Protein 9R7F (pdb70)

Solvent-accessible surface area: 9700 Å² total; per-residue (Å²): 134,20,37,58,2,2,43,35,0,115,123,0,5,51,47,14,10,44,71,70,37,138,102,5,15,57,46,0,41,68,0,16,15,0,5,70,0,1,3,8,6,32,105,82,0,72,64,8,4,41,89,0,83,90,66,38,55,26,77,75,34,2,69,41,1,7,53,33,8,100,62,22,11,46,47,11,24,63,25,2,98,117,9,116,84,77,26,91,42,0,12,51,2,5,47,57,1,13,56,18,13,2,27,24,113,8,40,80,135,142,24,47,116,90,68,100,78,0,4,86,25,8,82,112,0,38,97,31,0,12,65,66,73,135,69,22,76,125,70,81,53,82,104,0,105,100,48,0,22,84,0,0,139,48,45,69,43,67,42,61,62,0,38,105,0,0,41,58,28,7,42,6,25,34,64,56,62,103,131,39,38,62,17,24,62,8,9,60,120,19,1,114,89,29,22,62,53,0,85,92,128,106

Structure (mmCIF, N/CA/C/O backbone):
data_9R7F
#
_entry.id   9R7F
#
_cell.length_a   76.056
_cell.length_b   76.056
_cell.length_c   59.638
_cell.angle_alpha   90.000
_cell.angle_beta   90.000
_cell.angle_gamma   120.000
#
_symmetry.space_group_name_H-M   'P 63'
#
loop_
_entity.id
_entity.type
_entity.pdbx_description
1 polymer MBH48
2 non-polymer GLYCEROL
3 non-polymer 'SULFATE ION'
4 water water
#
loop_
_atom_site.group_PDB
_atom_site.id
_atom_site.type_symbol
_atom_site.label_atom_id
_atom_site.label_alt_id
_atom_site.label_comp_id
_atom_site.label_asym_id
_atom_site.label_entity_id
_atom_site.label_seq_id
_atom_site.pdbx_PDB_ins_code
_atom_site.Cartn_x
_atom_site.Cartn_y
_atom_site.Cartn_z
_atom_site.occupancy
_atom_site.B_iso_or_equiv
_atom_site.auth_seq_id
_atom_site.auth_comp_id
_atom_site.auth_asym_id
_atom_site.auth_atom_id
_atom_site.pdbx_PDB_model_num
ATOM 1 N N . SER A 1 20 ? 6.06624 -26.71381 15.31413 1.000 57.42341 -1 SER A N 1
ATOM 2 C CA . SER A 1 20 ? 6.68148 -27.22247 14.08821 1.000 68.43055 -1 SER A CA 1
ATOM 3 C C . SER A 1 20 ? 5.82045 -28.30322 13.44289 1.000 67.39988 -1 SER A C 1
ATOM 4 O O . SER A 1 20 ? 5.68882 -29.41234 13.97237 1.000 75.72646 -1 SER A O 1
ATOM 7 N N . GLY A 1 21 ? 5.24652 -27.98059 12.29233 1.000 60.99804 0 GLY A N 1
ATOM 8 C CA . GLY A 1 21 ? 4.21636 -28.82334 11.72837 1.000 59.28196 0 GLY A CA 1
ATOM 9 C C . GLY A 1 21 ? 4.65442 -29.91884 10.78971 1.000 58.22852 0 GLY A C 1
ATOM 10 O O . GLY A 1 21 ? 3.79593 -30.64338 10.26806 1.000 60.59548 0 GLY A O 1
ATOM 11 N N . GLY A 1 22 ? 5.95260 -30.08077 10.55901 1.000 47.69685 1 GLY A N 1
ATOM 12 C CA . GLY A 1 22 ? 6.44905 -31.01584 9.57069 1.000 51.96821 1 GLY A CA 1
ATOM 13 C C . GLY A 1 22 ? 7.07128 -30.28016 8.39840 1.000 43.71398 1 GLY A C 1
ATOM 14 O O . GLY A 1 22 ? 7.22265 -29.05633 8.40595 1.000 39.81157 1 GLY A O 1
ATOM 15 N N . ALA A 1 23 ? 7.41907 -31.05080 7.36377 1.000 46.29756 2 ALA A N 1
ATOM 16 C CA . ALA A 1 23 ? 8.14573 -30.46727 6.23459 1.000 44.88756 2 ALA A CA 1
ATOM 17 C C . ALA A 1 23 ? 7.36232 -29.33371 5.58906 1.000 38.03053 2 ALA A C 1
ATOM 18 O O . ALA A 1 23 ? 7.93853 -28.29625 5.23166 1.000 40.38530 2 ALA A O 1
ATOM 20 N N . GLY A 1 24 ? 6.05163 -29.51587 5.41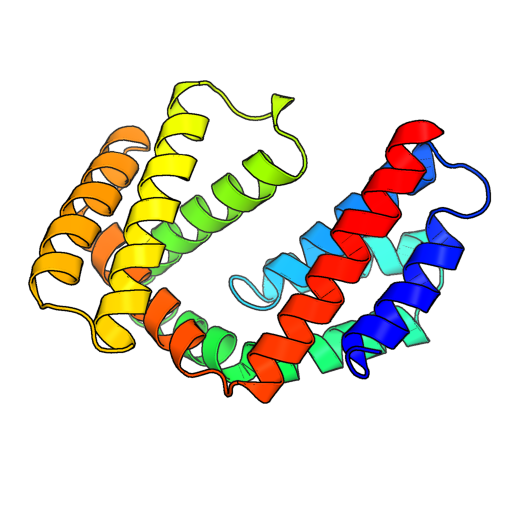848 1.000 40.88913 3 GLY A N 1
ATOM 21 C CA . GLY A 1 24 ? 5.26513 -28.50636 4.73557 1.000 38.66090 3 GLY A CA 1
ATOM 22 C C . GLY A 1 24 ? 5.32652 -27.17031 5.44189 1.000 42.87890 3 GLY A C 1
ATOM 23 O O . GLY A 1 24 ? 5.60901 -26.13611 4.83201 1.000 34.26497 3 GLY A O 1
ATOM 24 N N . ALA A 1 25 ? 5.07978 -27.17517 6.74982 1.000 38.58462 4 ALA A N 1
ATOM 25 C CA . ALA A 1 25 ? 5.12661 -25.92293 7.49004 1.000 41.43807 4 ALA A CA 1
ATOM 26 C C . ALA A 1 25 ? 6.53574 -25.33874 7.49873 1.000 37.82719 4 ALA A C 1
ATOM 27 O O . ALA A 1 25 ? 6.70396 -24.12406 7.38015 1.000 41.63451 4 ALA A O 1
ATOM 29 N N . ALA A 1 26 ? 7.56551 -26.17778 7.64945 1.000 43.18938 5 ALA A N 1
ATOM 30 C CA . ALA A 1 26 ? 8.92981 -25.65769 7.61374 1.000 43.21563 5 ALA A CA 1
ATOM 31 C C . ALA A 1 26 ? 9.20244 -24.96544 6.28389 1.000 45.10540 5 ALA A C 1
ATOM 32 O O . ALA A 1 26 ? 9.73709 -23.85031 6.24380 1.000 41.33389 5 ALA A O 1
ATOM 34 N N . LEU A 1 27 ? 8.81432 -25.60376 5.18097 1.000 40.99396 6 LEU A N 1
ATOM 35 C CA . LEU A 1 27 ? 9.04318 -24.99046 3.87624 1.000 41.57888 6 LEU A CA 1
ATOM 36 C C . LEU A 1 27 ? 8.20017 -23.72682 3.71620 1.000 42.61084 6 LEU A C 1
ATOM 37 O O . LEU A 1 27 ? 8.68081 -22.71526 3.19298 1.000 41.94020 6 LEU A O 1
ATOM 42 N N . GLY A 1 28 ? 6.95710 -23.75242 4.20495 1.000 45.46091 7 GLY A N 1
ATOM 43 C CA . GLY A 1 28 ? 6.14196 -22.54432 4.20401 1.000 40.78731 7 GLY A CA 1
ATOM 44 C C . GLY A 1 28 ? 6.77438 -21.39479 4.97194 1.000 42.29757 7 GLY A C 1
ATOM 45 O O . GLY A 1 28 ? 6.74204 -20.24997 4.51806 1.000 44.16037 7 GLY A O 1
ATOM 46 N N . ARG A 1 29 ? 7.35950 -21.67850 6.14292 1.000 39.46030 8 ARG A N 1
ATOM 47 C CA . ARG A 1 29 ? 7.99937 -20.61665 6.92032 1.000 46.59046 8 ARG A CA 1
ATOM 48 C C . ARG A 1 29 ? 9.13789 -19.98525 6.12874 1.000 43.91314 8 ARG A C 1
ATOM 49 O O . ARG A 1 29 ? 9.24534 -18.75767 6.03647 1.000 45.60539 8 ARG A O 1
ATOM 57 N N . ARG A 1 30 ? 9.98987 -20.82013 5.53241 1.000 47.72516 9 ARG A N 1
ATOM 58 C CA . ARG A 1 30 ? 11.09526 -20.31254 4.72603 1.000 52.02127 9 ARG A CA 1
ATOM 59 C C . ARG A 1 30 ? 10.58778 -19.44731 3.57695 1.000 47.13098 9 ARG A C 1
ATOM 60 O O . ARG A 1 30 ? 11.02832 -18.30555 3.40033 1.000 49.75156 9 ARG A O 1
ATOM 68 N N . LEU A 1 31 ? 9.65528 -19.97790 2.78562 1.000 43.89906 10 LEU A N 1
ATOM 69 C CA . LEU A 1 31 ? 9.16819 -19.25683 1.61404 1.000 41.29847 10 LEU A CA 1
ATOM 70 C C . LEU A 1 31 ? 8.51575 -17.93855 2.00774 1.000 50.29168 10 LEU A C 1
ATOM 71 O O . LEU A 1 31 ? 8.77472 -16.89771 1.39114 1.000 52.00759 10 LEU A O 1
ATOM 76 N N . LEU A 1 32 ? 7.66957 -17.95973 3.04649 1.000 48.61771 11 LEU A N 1
ATOM 77 C CA . LEU A 1 32 ? 6.95638 -16.74659 3.44032 1.000 51.08611 11 LEU A CA 1
ATOM 78 C C . LEU A 1 32 ? 7.91169 -15.68490 3.97241 1.000 53.61854 11 LEU A C 1
ATOM 79 O O . LEU A 1 32 ? 7.71949 -14.48595 3.72365 1.000 53.14380 11 LEU A O 1
ATOM 84 N N . GLY A 1 33 ? 8.94633 -16.09933 4.70326 1.000 50.71580 12 GLY A N 1
ATOM 85 C CA . GLY A 1 33 ? 9.92363 -15.13114 5.17406 1.000 58.51530 12 GLY A CA 1
ATOM 86 C C . GLY A 1 33 ? 10.57908 -14.37624 4.03371 1.000 65.06049 12 GLY A C 1
ATOM 87 O O . GLY A 1 33 ? 10.80644 -13.16623 4.12290 1.000 55.89120 12 GLY A O 1
ATOM 88 N N . ALA A 1 34 ? 10.87097 -15.07891 2.93645 1.000 63.74908 13 ALA A N 1
ATOM 89 C CA . ALA A 1 34 ? 11.52163 -14.44427 1.79884 1.000 57.36502 13 ALA A CA 1
ATOM 90 C C . ALA A 1 34 ? 10.55706 -13.54316 1.04271 1.000 63.00863 13 ALA A C 1
ATOM 91 O O . ALA A 1 34 ? 10.93983 -12.45461 0.60016 1.000 76.22321 13 ALA A O 1
ATOM 93 N N . ILE A 1 35 ? 9.30117 -13.96838 0.89753 1.000 62.08096 14 ILE A N 1
ATOM 94 C CA . ILE A 1 35 ? 8.34400 -13.22457 0.08109 1.000 61.57287 14 ILE A CA 1
ATOM 95 C C . ILE A 1 35 ? 7.87712 -11.96421 0.79647 1.000 68.16046 14 ILE A C 1
ATOM 96 O O . ILE A 1 35 ? 7.82773 -10.88204 0.20031 1.000 69.90585 14 ILE A O 1
ATOM 101 N N . LEU A 1 36 ? 7.51624 -12.08133 2.07829 1.000 66.73610 15 LEU A N 1
ATOM 102 C CA . LEU A 1 36 ? 7.01422 -10.93830 2.83509 1.000 64.46060 15 LEU A CA 1
ATOM 103 C C . LEU A 1 36 ? 8.12769 -10.04882 3.36577 1.000 73.33117 15 LEU A C 1
ATOM 104 O O . LEU A 1 36 ? 7.84751 -8.92503 3.80154 1.000 77.58486 15 LEU A O 1
ATOM 109 N N . GLY A 1 37 ? 9.36983 -10.52466 3.33617 1.000 68.09410 16 GLY A N 1
ATOM 110 C CA . GLY A 1 37 ? 10.49466 -9.66082 3.63063 1.000 77.82217 16 GLY A CA 1
ATOM 111 C C . GLY A 1 37 ? 10.72990 -8.68442 2.49345 1.000 82.56455 16 GLY A C 1
ATOM 112 O O . GLY A 1 37 ? 10.54823 -9.00537 1.31686 1.000 79.54680 16 GLY A O 1
ATOM 113 N N . GLY A 1 38 ? 11.14016 -7.48169 2.85305 1.000 90.77752 17 GLY A N 1
ATOM 114 C CA . GLY A 1 38 ? 11.18408 -6.40806 1.87743 1.000 106.28152 17 GLY A CA 1
ATOM 115 C C . GLY A 1 38 ? 9.79399 -5.84699 1.68196 1.000 113.03579 17 GLY A C 1
ATOM 116 O O . GLY A 1 38 ? 9.06574 -5.61426 2.65589 1.000 118.04698 17 GLY A O 1
ATOM 117 N N . ASP A 1 39 ? 9.40910 -5.65109 0.41431 1.000 110.77036 18 ASP A N 1
ATOM 118 C CA . ASP A 1 39 ? 8.13562 -5.04423 0.04009 1.000 111.10675 18 ASP A CA 1
ATOM 119 C C . ASP A 1 39 ? 6.97151 -5.83815 0.61845 1.000 110.82364 18 ASP A C 1
ATOM 120 O O . ASP A 1 39 ? 6.66940 -6.93970 0.14438 1.000 104.37589 18 ASP A O 1
ATOM 125 N N . PRO A 1 40 ? 6.29096 -5.31634 1.64415 1.000 112.67109 19 PRO A N 1
ATOM 126 C CA . PRO A 1 40 ? 5.16637 -6.03841 2.24732 1.000 110.93468 19 PRO A CA 1
ATOM 127 C C . PRO A 1 40 ? 3.82004 -5.77470 1.58925 1.000 110.00627 19 PRO A C 1
ATOM 128 O O . PRO A 1 40 ? 2.80288 -6.25007 2.10508 1.000 107.39523 19 PRO A O 1
ATOM 132 N N . ARG A 1 41 ? 3.79471 -5.02807 0.48164 1.000 105.83437 20 ARG A N 1
ATOM 133 C CA . ARG A 1 41 ? 2.57987 -4.79241 -0.29429 1.000 113.99677 20 ARG A CA 1
ATOM 134 C C . ARG A 1 41 ? 2.50328 -5.71169 -1.51003 1.000 103.92560 20 ARG A C 1
ATOM 135 O O . ARG A 1 41 ? 1.51947 -6.43922 -1.68401 1.000 94.94598 20 ARG A O 1
ATOM 143 N N . GLU A 1 42 ? 3.52514 -5.67514 -2.37131 1.000 105.29398 21 GLU A N 1
ATOM 144 C CA . GLU A 1 42 ? 3.64550 -6.64656 -3.45012 1.000 96.54911 21 GLU A CA 1
ATOM 145 C C . GLU A 1 42 ? 4.09942 -8.00906 -2.95068 1.000 92.96979 21 GLU A C 1
ATOM 146 O O . GLU A 1 42 ? 4.00597 -8.98917 -3.69770 1.000 80.71939 21 GLU A O 1
ATOM 152 N N . GLY A 1 43 ? 4.59806 -8.08771 -1.71427 1.000 97.30920 22 GLY A N 1
ATOM 153 C CA . GLY A 1 43 ? 4.88861 -9.37722 -1.11876 1.000 86.64777 22 GLY A CA 1
ATOM 154 C C . GLY A 1 43 ? 3.66162 -10.05037 -0.55185 1.000 74.99303 22 GLY A C 1
ATOM 155 O O . GLY A 1 43 ? 3.55974 -11.28015 -0.58691 1.000 77.52025 22 GLY A O 1
ATOM 156 N N . LEU A 1 44 ? 2.71797 -9.26606 -0.02391 1.000 79.70945 23 LEU A N 1
ATOM 157 C CA . LEU A 1 44 ? 1.45486 -9.83407 0.43703 1.000 74.03329 23 LEU A CA 1
ATOM 158 C C . LEU A 1 44 ? 0.71434 -10.51960 -0.70575 1.000 72.15966 23 LEU A C 1
ATOM 159 O O . LEU A 1 44 ? 0.19032 -11.62675 -0.54254 1.000 70.73710 23 LEU A O 1
ATOM 164 N N . ALA A 1 45 ? 0.66392 -9.87732 -1.87240 1.000 74.82836 24 ALA A N 1
ATOM 165 C CA . ALA A 1 45 ? -0.04385 -10.45672 -3.00531 1.000 59.70773 24 ALA A CA 1
ATOM 166 C C . ALA A 1 45 ? 0.63310 -11.72728 -3.49860 1.000 64.69738 24 ALA A C 1
ATOM 167 O O . ALA A 1 45 ? -0.04903 -12.65692 -3.94753 1.000 62.32194 24 ALA A O 1
ATOM 169 N N . LEU A 1 46 ? 1.96611 -11.78272 -3.42720 1.000 66.31554 25 LEU A N 1
ATOM 170 C CA . LEU A 1 46 ? 2.69077 -12.97693 -3.84981 1.000 64.29710 25 LEU A CA 1
ATOM 171 C C . LEU A 1 46 ? 2.46388 -14.12516 -2.87920 1.000 65.19349 25 LEU A C 1
ATOM 172 O O . LEU A 1 46 ? 2.31487 -15.28207 -3.29620 1.000 56.10387 25 LEU A O 1
ATOM 177 N N . ALA A 1 47 ? 2.45202 -13.82085 -1.57911 1.000 61.78315 26 ALA A N 1
ATOM 178 C CA . ALA A 1 47 ? 2.18646 -14.83981 -0.57502 1.000 53.54946 26 ALA A CA 1
ATOM 179 C C . ALA A 1 47 ? 0.79754 -15.44021 -0.75977 1.000 53.35406 26 ALA A C 1
ATOM 180 O O . ALA A 1 47 ? 0.62511 -16.66298 -0.70174 1.000 56.25002 26 ALA A O 1
ATOM 182 N N . LYS A 1 48 ? -0.20871 -14.59153 -0.98796 1.000 55.02105 27 LYS A N 1
ATOM 183 C CA . LYS A 1 48 ? -1.56003 -15.08989 -1.23993 1.000 56.11730 27 LYS A CA 1
ATOM 184 C C . LYS A 1 48 ? -1.59979 -15.98484 -2.47328 1.000 54.54734 27 LYS A C 1
ATOM 185 O O . LYS A 1 48 ? -2.26527 -17.02847 -2.47260 1.000 54.31481 27 LYS A O 1
ATOM 191 N N . ARG A 1 49 ? -0.88369 -15.59424 -3.53205 1.000 53.36747 28 ARG A N 1
ATOM 192 C CA . ARG A 1 49 ? -0.87178 -16.37709 -4.76486 1.000 55.21840 28 ARG A CA 1
ATOM 193 C C . ARG A 1 49 ? -0.18938 -17.72713 -4.56184 1.000 53.14437 28 ARG A C 1
ATOM 194 O O . ARG A 1 49 ? -0.59029 -18.73293 -5.16621 1.000 47.55243 28 ARG A O 1
ATOM 202 N N . LEU A 1 50 ? 0.83823 -17.76919 -3.71233 1.000 51.84165 29 LEU A N 1
ATOM 203 C CA . LEU A 1 50 ? 1.45494 -19.04225 -3.35050 1.000 47.11909 29 LEU A CA 1
ATOM 204 C C . LEU A 1 50 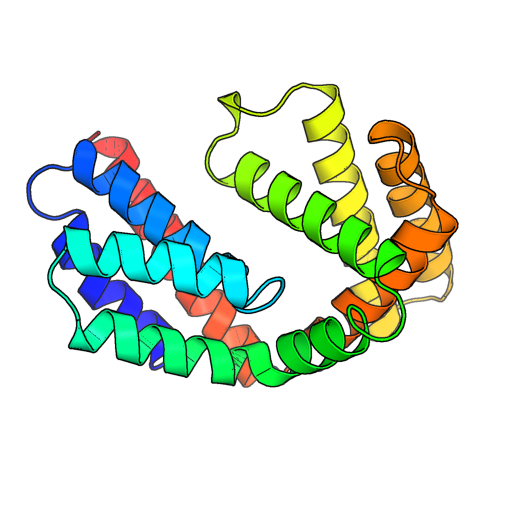? 0.45932 -19.94676 -2.62510 1.000 52.05304 29 LEU A C 1
ATOM 205 O O . LEU A 1 50 ? 0.35183 -21.14452 -2.92734 1.000 44.93630 29 LEU A O 1
ATOM 210 N N . TYR A 1 51 ? -0.28212 -19.38864 -1.66323 1.000 50.86397 30 TYR A N 1
ATOM 211 C CA . TYR A 1 51 ? -1.30882 -20.16908 -0.98017 1.000 46.62976 30 TYR A CA 1
ATOM 212 C C . TYR A 1 51 ? -2.34691 -20.69151 -1.96617 1.000 47.22429 30 TYR A C 1
ATOM 213 O O . TYR A 1 51 ? -2.78775 -21.84264 -1.86593 1.000 44.21238 30 TYR A O 1
ATOM 222 N N . GLU A 1 52 ? -2.75081 -19.85127 -2.92051 1.000 50.20478 31 GLU A N 1
ATOM 223 C CA . GLU A 1 52 ? -3.65554 -20.28367 -3.98078 1.000 55.97249 31 GLU A CA 1
ATOM 224 C C . GLU A 1 52 ? -3.13426 -21.53874 -4.68473 1.000 54.54074 31 GLU A C 1
ATOM 225 O O . GLU A 1 52 ? -3.87501 -22.51145 -4.87455 1.000 53.17633 31 GLU A O 1
ATOM 231 N N . GLY A 1 53 ? -1.84930 -21.55264 -5.04756 1.000 46.63035 32 GLY A N 1
ATOM 232 C CA . GLY A 1 53 ? -1.31438 -22.70455 -5.75683 1.000 41.47134 32 GLY A CA 1
ATOM 233 C C . GLY A 1 53 ? -1.31500 -23.95921 -4.90758 1.000 43.70826 32 GLY A C 1
ATOM 234 O O . GLY A 1 53 ? -1.72253 -25.03284 -5.36067 1.000 40.28637 32 GLY A O 1
ATOM 235 N N . LEU A 1 54 ? -0.89040 -23.83202 -3.65245 1.000 42.66838 33 LEU A N 1
ATOM 236 C CA . LEU A 1 54 ? -0.79593 -24.99324 -2.77860 1.000 48.13613 33 LEU A CA 1
ATOM 237 C C . LEU A 1 54 ? -2.16796 -25.56689 -2.48532 1.000 47.80662 33 LEU A C 1
ATOM 238 O O . LEU A 1 54 ? -2.34548 -26.78902 -2.46076 1.000 49.34820 33 LEU A O 1
ATOM 243 N N . TRP A 1 55 ? -3.14168 -24.69387 -2.25020 1.000 43.31343 34 TRP A N 1
ATOM 244 C CA . TRP A 1 55 ? -4.50524 -25.12354 -1.96934 1.000 50.53991 34 TRP A CA 1
ATOM 245 C C . TRP A 1 55 ? -5.08930 -25.90411 -3.14011 1.000 46.29693 34 TRP A C 1
ATOM 246 O O . TRP A 1 55 ? -5.87216 -26.84299 -2.94304 1.000 42.54356 34 TRP A O 1
ATOM 257 N N . MET A 1 56 ? -4.68095 -25.56563 -4.35769 1.000 46.16515 35 MET A N 1
ATOM 258 C CA . MET A 1 56 ? -5.22086 -26.18457 -5.56042 1.000 44.82417 35 MET A CA 1
ATOM 259 C C . MET A 1 56 ? -4.58444 -27.52722 -5.90027 1.000 48.40273 35 MET A C 1
ATOM 260 O O . MET A 1 56 ? -5.12843 -28.25211 -6.73938 1.000 46.18816 35 MET A O 1
ATOM 265 N N . LEU A 1 57 ? -3.44820 -27.87864 -5.29433 1.000 43.64050 36 LEU A N 1
ATOM 266 C CA . LEU A 1 57 ? -2.77239 -29.11329 -5.68315 1.000 48.43156 36 LEU A CA 1
ATOM 267 C C . LEU A 1 57 ? -3.63157 -30.33872 -5.41011 1.000 55.37044 36 LEU A C 1
ATOM 268 O O . LEU A 1 57 ? -3.57813 -31.31051 -6.17400 1.000 54.92392 36 LEU A O 1
ATOM 273 N N . GLY A 1 58 ? -4.42058 -30.31573 -4.33758 1.000 38.36404 37 GLY A N 1
ATOM 274 C CA . GLY A 1 58 ? -5.32282 -31.41284 -4.05286 1.000 51.11984 37 GLY A CA 1
ATOM 275 C C . GLY A 1 58 ? -6.48014 -31.51399 -5.03274 1.000 50.99824 37 GLY A C 1
ATOM 276 O O . GLY A 1 58 ? -6.64103 -32.52665 -5.73444 1.000 55.71414 37 GLY A O 1
ATOM 277 N N . VAL A 1 59 ? -7.27834 -30.45259 -5.12238 1.000 45.24670 38 VAL A N 1
ATOM 278 C CA . VAL A 1 59 ? -8.52030 -30.54470 -5.88116 1.000 40.21261 38 VAL A CA 1
ATOM 279 C C . VAL A 1 59 ? -8.25681 -30.49658 -7.38421 1.000 47.52656 38 VAL A C 1
ATOM 280 O O . VAL A 1 59 ? -8.89970 -31.21040 -8.15868 1.000 42.20316 38 VAL A O 1
ATOM 284 N N . ASP A 1 60 ? -7.29728 -29.68871 -7.82131 1.000 42.99056 39 ASP A N 1
ATOM 285 C CA . ASP A 1 60 ? -7.02460 -29.49429 -9.24464 1.000 49.29295 39 ASP A CA 1
ATOM 286 C C . ASP A 1 60 ? -5.52607 -29.39617 -9.47104 1.000 42.23290 39 ASP A C 1
ATOM 287 O O . ASP A 1 60 ? -4.97586 -28.30089 -9.61141 1.000 42.60777 39 ASP A O 1
ATOM 292 N N . PRO A 1 61 ? -4.84649 -30.54011 -9.55017 1.000 42.95442 40 PRO A N 1
ATOM 293 C CA . PRO A 1 61 ? -3.37944 -30.52509 -9.70880 1.000 51.54716 40 PRO A CA 1
ATOM 294 C C . PRO A 1 61 ? -2.86873 -29.67239 -10.86787 1.000 53.43849 40 PRO A C 1
ATOM 295 O O . PRO A 1 61 ? -1.85677 -28.98042 -10.69370 1.000 39.13995 40 PRO A O 1
ATOM 299 N N . GLU A 1 62 ? -3.53259 -29.68234 -12.03130 1.000 49.57473 41 GLU A N 1
ATOM 300 C CA . GLU A 1 62 ? -3.03668 -28.89509 -13.16455 1.000 52.91025 41 GLU A CA 1
ATOM 301 C C . GLU A 1 62 ? -3.04137 -27.40160 -12.83870 1.000 51.54873 41 GLU A C 1
ATOM 302 O O . GLU A 1 62 ? -2.06627 -26.69103 -13.12021 1.000 50.80931 41 GLU A O 1
ATOM 308 N N . ARG A 1 63 ? -4.10864 -26.92303 -12.18897 1.000 51.71116 42 ARG A N 1
ATOM 309 C CA . ARG A 1 63 ? -4.19947 -25.51433 -11.82333 1.000 44.93882 42 ARG A CA 1
ATOM 310 C C . ARG A 1 63 ? -3.16671 -25.14756 -10.76947 1.000 52.57389 42 ARG A C 1
ATOM 311 O O . ARG A 1 63 ? -2.53634 -24.08901 -10.85851 1.000 47.56331 42 ARG A O 1
ATOM 319 N N . GLY A 1 64 ? -2.99848 -26.00517 -9.75681 1.000 51.67135 43 GLY A N 1
ATOM 320 C CA . GLY A 1 64 ? -2.01644 -25.74273 -8.71322 1.000 51.89959 43 GLY A CA 1
ATOM 321 C C . GLY A 1 64 ? -0.59835 -25.63278 -9.24461 1.000 52.92380 43 GLY A C 1
ATOM 322 O O . GLY A 1 64 ? 0.14496 -24.71600 -8.88301 1.000 47.81237 43 GLY A O 1
ATOM 323 N N . GLU A 1 65 ? -0.19806 -26.57122 -10.10651 1.000 47.66379 44 GLU A N 1
ATOM 324 C CA . GLU A 1 65 ? 1.15905 -26.53242 -10.64768 1.000 51.46065 44 GLU A CA 1
ATOM 325 C C . GLU A 1 65 ? 1.38827 -25.28714 -11.49284 1.000 52.89166 44 GLU A C 1
ATOM 326 O O . GLU A 1 65 ? 2.48490 -24.71807 -11.47109 1.000 49.95424 44 GLU A O 1
ATOM 332 N N . ALA A 1 66 ? 0.35908 -24.83480 -12.21026 1.000 42.31537 45 ALA A N 1
ATOM 333 C CA . ALA A 1 66 ? 0.48609 -23.64600 -13.04367 1.000 56.26310 45 ALA A CA 1
ATOM 334 C C . ALA A 1 66 ? 0.80137 -22.42065 -12.19264 1.000 54.93113 45 ALA A C 1
ATOM 335 O O . ALA A 1 66 ? 1.75097 -21.67977 -12.47121 1.000 51.89669 45 ALA A O 1
ATOM 337 N N . ILE A 1 67 ? 0.02707 -22.21397 -11.12613 1.000 53.86189 46 ILE A N 1
ATOM 338 C CA . ILE A 1 67 ? 0.22599 -21.06084 -10.25210 1.000 48.08077 46 ILE A CA 1
ATOM 339 C C . ILE A 1 67 ? 1.60126 -21.11776 -9.58748 1.000 55.97905 46 ILE A C 1
ATOM 340 O O . ILE A 1 67 ? 2.33406 -20.12184 -9.54863 1.000 51.34317 46 ILE A O 1
ATOM 345 N N . LEU A 1 68 ? 1.96814 -22.28389 -9.04473 1.000 45.96019 47 LEU A N 1
ATOM 346 C CA . LEU A 1 68 ? 3.27943 -22.43485 -8.41105 1.000 37.42307 47 LEU A CA 1
ATOM 347 C C . LEU A 1 68 ? 4.41470 -22.16652 -9.39561 1.000 46.86615 47 LEU A C 1
ATOM 348 O O . LEU A 1 68 ? 5.45673 -21.62554 -9.01434 1.000 47.18282 47 LEU A O 1
ATOM 353 N N . ALA A 1 69 ? 4.23933 -22.54262 -10.66908 1.000 52.19494 48 ALA A N 1
ATOM 354 C CA . ALA A 1 69 ? 5.25352 -22.21907 -11.67228 1.000 54.90185 48 ALA A CA 1
ATOM 355 C C . ALA A 1 69 ? 5.39621 -20.71080 -11.83573 1.000 54.08156 48 ALA A C 1
ATOM 356 O O . ALA A 1 69 ? 6.51325 -20.18744 -11.95566 1.000 50.84390 48 ALA A O 1
ATOM 358 N N . GLU A 1 70 ? 4.26515 -19.99852 -11.84237 1.000 50.88262 49 GLU A N 1
ATOM 359 C CA . GLU A 1 70 ? 4.28300 -18.54090 -11.85968 1.000 51.09563 49 GLU A CA 1
ATOM 360 C C . GLU A 1 70 ? 5.06865 -17.98417 -10.67589 1.000 57.47182 49 GLU A C 1
ATOM 361 O O . GLU A 1 70 ? 5.95461 -17.13891 -10.84687 1.000 51.98801 49 GLU A O 1
ATOM 367 N N . VAL A 1 71 ? 4.77285 -18.47146 -9.46584 1.000 55.24976 50 VAL A N 1
ATOM 368 C CA . VAL A 1 71 ? 5.41560 -17.95464 -8.25789 1.000 55.83900 50 VAL A CA 1
ATOM 369 C C . VAL A 1 71 ? 6.89442 -18.32426 -8.23089 1.000 50.47397 50 VAL A C 1
ATOM 370 O O . VAL A 1 71 ? 7.73909 -17.54519 -7.76858 1.000 50.83598 50 VAL A O 1
ATOM 374 N N . ARG A 1 72 ? 7.23251 -19.51660 -8.71823 1.000 51.40561 51 ARG A N 1
ATOM 375 C CA . ARG A 1 72 ? 8.63524 -19.90037 -8.80514 1.000 49.18185 51 ARG A CA 1
ATOM 376 C C . ARG A 1 72 ? 9.40083 -18.96459 -9.72993 1.000 54.22197 51 ARG A C 1
ATOM 377 O O . ARG A 1 72 ? 10.55099 -18.60401 -9.45110 1.000 58.34105 51 ARG A O 1
ATOM 385 N N . ALA A 1 73 ? 8.77074 -18.53869 -10.82704 1.000 61.78429 52 ALA A N 1
ATOM 386 C CA . ALA A 1 73 ? 9.43018 -17.60128 -11.72754 1.000 53.08972 52 ALA A CA 1
ATOM 387 C C . ALA A 1 73 ? 9.57254 -16.22735 -11.09109 1.000 58.06860 52 ALA A C 1
ATOM 388 O O . ALA A 1 73 ? 10.51522 -15.49305 -11.40766 1.000 59.59923 52 ALA A O 1
ATOM 390 N N . ALA A 1 74 ? 8.66926 -15.87719 -10.17477 1.000 62.69449 53 ALA A N 1
ATOM 391 C CA . ALA A 1 74 ? 8.67476 -14.54321 -9.58165 1.000 61.75067 53 ALA A CA 1
ATOM 392 C C . ALA A 1 74 ? 9.67215 -14.41193 -8.43939 1.000 61.82507 53 ALA A C 1
ATOM 393 O O . ALA A 1 74 ? 10.18373 -13.31270 -8.19222 1.000 57.24318 53 ALA A O 1
ATOM 395 N N . THR A 1 75 ? 9.95752 -15.50786 -7.73817 1.000 61.01731 54 THR A N 1
ATOM 396 C CA . THR A 1 75 ? 10.71869 -15.47904 -6.49613 1.000 58.44987 54 THR A CA 1
ATOM 397 C C . THR A 1 75 ? 12.12536 -16.04295 -6.61496 1.000 58.69972 54 THR A C 1
ATOM 398 O O . THR A 1 75 ? 13.00218 -15.64152 -5.84810 1.000 57.52328 54 THR A O 1
ATOM 402 N N . GLY A 1 76 ? 12.35889 -16.98159 -7.52955 1.000 52.98977 55 GLY A N 1
ATOM 403 C CA . GLY A 1 76 ? 13.64804 -17.63422 -7.61818 1.000 49.87843 55 GLY A CA 1
ATOM 404 C C . GLY A 1 76 ? 13.90927 -18.70658 -6.58092 1.000 57.91861 55 GLY A C 1
ATOM 405 O O . GLY A 1 76 ? 15.02318 -19.24674 -6.54528 1.000 60.63780 55 GLY A O 1
ATOM 406 N N . LEU A 1 77 ? 12.93214 -19.02916 -5.73070 1.000 51.59816 56 LEU A N 1
ATOM 407 C CA . LEU A 1 77 ? 13.10200 -20.06832 -4.71626 1.000 54.37534 56 LEU A CA 1
ATOM 408 C C . LEU A 1 77 ? 12.68489 -21.42416 -5.28511 1.000 49.45853 56 LEU A C 1
ATOM 409 O O . LEU A 1 77 ? 11.74078 -22.07016 -4.82746 1.000 50.02022 56 LEU A O 1
ATOM 414 N N . ASP A 1 78 ? 13.42896 -21.84350 -6.31273 1.000 51.06305 57 ASP A N 1
ATOM 415 C CA . ASP A 1 78 ? 13.10697 -23.07773 -7.02509 1.000 49.75741 57 ASP A CA 1
ATOM 416 C C . ASP A 1 78 ? 13.10449 -24.27607 -6.08304 1.000 37.68211 57 ASP A C 1
ATOM 417 O O . ASP A 1 78 ? 12.14687 -25.05751 -6.05136 1.000 35.96002 57 ASP A O 1
ATOM 422 N N . ALA A 1 79 ? 14.19267 -24.45175 -5.33303 1.000 40.66364 58 ALA A N 1
ATOM 423 C CA . ALA A 1 79 ? 14.35033 -25.64973 -4.51860 1.000 42.68884 58 ALA A CA 1
ATOM 424 C C . ALA A 1 79 ? 13.19539 -25.80772 -3.54325 1.000 37.28305 58 ALA A C 1
ATOM 425 O O . ALA A 1 79 ? 12.64816 -26.90368 -3.38769 1.000 34.85755 58 ALA A O 1
ATOM 427 N N . GLU A 1 80 ? 12.81011 -24.71321 -2.87923 1.000 38.01640 59 GLU A N 1
ATOM 428 C CA . GLU A 1 80 ? 11.81684 -24.77397 -1.81156 1.000 40.77737 59 GLU A CA 1
ATOM 429 C C . GLU A 1 80 ? 10.40690 -24.91792 -2.37179 1.000 42.98600 59 GLU A C 1
ATOM 430 O O . GLU A 1 80 ? 9.58253 -25.66397 -1.82258 1.000 38.05597 59 GLU A O 1
ATOM 436 N N . ILE A 1 81 ? 10.10681 -24.21434 -3.46532 1.000 37.83829 60 ILE A N 1
ATOM 437 C CA . ILE A 1 81 ? 8.79133 -24.34619 -4.06461 1.000 37.92104 60 ILE A CA 1
ATOM 438 C C . ILE A 1 81 ? 8.61092 -25.74461 -4.64680 1.000 37.70628 60 ILE A C 1
ATOM 439 O O . ILE A 1 81 ? 7.56614 -26.37418 -4.45592 1.000 39.68098 60 ILE A O 1
ATOM 444 N N . ASP A 1 82 ? 9.62531 -26.25674 -5.35148 1.000 36.66536 61 ASP A N 1
ATOM 445 C CA . ASP A 1 82 ? 9.53652 -27.60868 -5.91375 1.000 38.25220 61 ASP A CA 1
ATOM 446 C C . ASP A 1 82 ? 9.35727 -28.64039 -4.80409 1.000 41.86445 61 ASP A C 1
ATOM 447 O O . ASP A 1 82 ? 8.51537 -29.54774 -4.89985 1.000 38.02542 61 ASP A O 1
ATOM 452 N N . ALA A 1 83 ? 10.14262 -28.50198 -3.73165 1.000 36.87713 62 ALA A N 1
ATOM 453 C CA . ALA A 1 83 ? 10.03934 -29.40634 -2.59429 1.000 35.58218 62 ALA A CA 1
ATOM 454 C C . ALA A 1 83 ? 8.68569 -29.30750 -1.91123 1.000 36.10588 62 ALA A C 1
ATOM 455 O O . ALA A 1 83 ? 8.13014 -30.32637 -1.48323 1.000 35.83605 62 ALA A O 1
ATOM 457 N N . LEU A 1 84 ? 8.14552 -28.09101 -1.76624 1.000 33.48537 63 LEU A N 1
ATOM 458 C CA . LEU A 1 84 ? 6.84750 -27.96586 -1.11441 1.000 35.12984 63 LEU A CA 1
ATOM 459 C C . LEU A 1 84 ? 5.74201 -28.58473 -1.96123 1.000 39.22168 63 LEU A C 1
ATOM 460 O O . LEU A 1 84 ? 4.83868 -29.22166 -1.41650 1.000 36.25219 63 LEU A O 1
ATOM 465 N N . ALA A 1 85 ? 5.79798 -28.41441 -3.29141 1.000 37.92379 64 ALA A N 1
ATOM 466 C CA . ALA A 1 85 ? 4.86144 -29.11429 -4.16676 1.000 39.30894 64 ALA A CA 1
ATOM 467 C C . ALA A 1 85 ? 4.88725 -30.61420 -3.89470 1.000 37.17208 64 ALA A C 1
ATOM 468 O O . ALA A 1 85 ? 3.83693 -31.24320 -3.71265 1.000 40.64717 64 ALA A O 1
ATOM 470 N N . ALA A 1 86 ? 6.09002 -31.19865 -3.80756 1.000 37.30401 65 ALA A N 1
ATOM 471 C CA . ALA A 1 86 ? 6.17857 -32.62969 -3.54178 1.000 38.62636 65 ALA A CA 1
ATOM 472 C C . ALA A 1 86 ? 5.53346 -32.99283 -2.21154 1.000 38.55587 65 ALA A C 1
ATOM 473 O O . ALA A 1 86 ? 4.79107 -33.97615 -2.14136 1.000 41.95642 65 ALA A O 1
ATOM 475 N N . VAL A 1 87 ? 5.78622 -32.20764 -1.14837 1.000 33.67384 66 VAL A N 1
ATOM 476 C CA . VAL A 1 87 ? 5.19825 -32.51065 0.16850 1.000 34.82165 66 VAL A CA 1
ATOM 477 C C . VAL A 1 87 ? 3.67743 -32.48080 0.09907 1.000 41.43152 66 VAL A C 1
ATOM 478 O O . VAL A 1 87 ? 2.99099 -33.33776 0.68862 1.000 36.52179 66 VAL A O 1
ATOM 482 N N . MET A 1 88 ? 3.12993 -31.48101 -0.60684 1.000 38.08037 67 MET A N 1
ATOM 483 C CA . MET A 1 88 ? 1.68288 -31.34847 -0.77343 1.000 40.69187 67 MET A CA 1
ATOM 484 C C . MET A 1 88 ? 1.08206 -32.55105 -1.48807 1.000 37.49099 67 MET A C 1
ATOM 485 O O . MET A 1 88 ? 0.03259 -33.05972 -1.07738 1.000 38.20837 67 MET A O 1
ATOM 490 N N . ARG A 1 89 ? 1.68958 -32.97540 -2.60548 1.000 37.38119 68 ARG A N 1
ATOM 491 C CA . ARG A 1 89 ? 1.18478 -34.15062 -3.30173 1.000 39.07689 68 ARG A CA 1
ATOM 492 C C . ARG A 1 89 ? 1.13109 -35.35363 -2.37045 1.000 48.05635 68 ARG A C 1
ATOM 493 O O . ARG A 1 89 ? 0.19799 -36.16743 -2.44284 1.000 38.41933 68 ARG A O 1
ATOM 501 N N . ALA A 1 90 ? 2.11606 -35.47332 -1.47672 1.000 39.19207 69 ALA A N 1
ATOM 502 C CA . ALA A 1 90 ? 2.12057 -36.56703 -0.51415 1.000 43.53059 69 ALA A CA 1
ATOM 503 C C . ALA A 1 90 ? 1.00785 -36.39556 0.50616 1.000 41.72151 69 ALA A C 1
ATOM 504 O O . ALA A 1 90 ? 0.25333 -37.33756 0.78341 1.000 37.07464 69 ALA A O 1
ATOM 506 N N . LEU A 1 91 ? 0.88112 -35.19026 1.07089 1.000 43.80951 70 LEU A N 1
ATOM 507 C CA . LEU A 1 91 ? -0.09093 -34.98315 2.13664 1.000 42.88715 70 LEU A CA 1
ATOM 508 C C . LEU A 1 91 ? -1.51820 -35.14534 1.61993 1.000 39.96164 70 LEU A C 1
ATOM 509 O O . LEU A 1 91 ? -2.38252 -35.67532 2.32765 1.000 37.78612 70 LEU A O 1
ATOM 514 N N . ASN A 1 92 ? -1.77379 -34.72582 0.37865 1.000 39.68213 71 ASN A N 1
ATOM 515 C CA . ASN A 1 92 ? -3.09596 -34.79886 -0.23182 1.000 38.56136 71 ASN A CA 1
ATOM 516 C C . ASN A 1 92 ? -3.22356 -35.95620 -1.22099 1.000 43.46564 71 ASN A C 1
ATOM 517 O O . ASN A 1 92 ? -4.05562 -35.90080 -2.13461 1.000 36.14656 71 ASN A O 1
ATOM 522 N N . ALA A 1 93 ? -2.42592 -37.01256 -1.04801 1.000 37.75687 72 ALA A N 1
ATOM 523 C CA . ALA A 1 93 ? -2.45038 -38.12616 -1.99361 1.000 40.74311 72 ALA A CA 1
ATOM 524 C C . ALA A 1 93 ? -3.84642 -38.74820 -2.12128 1.000 40.20637 72 ALA A C 1
ATOM 525 O O . ALA A 1 93 ? -4.28724 -39.06311 -3.23112 1.000 33.29384 72 ALA A O 1
ATOM 527 N N . THR A 1 94 ? -4.57203 -38.91560 -1.00817 1.000 35.54930 73 THR A N 1
ATOM 528 C CA . THR A 1 94 ? -5.90341 -39.51655 -1.12033 1.000 40.31616 73 THR A CA 1
ATOM 529 C C . THR A 1 94 ? -6.88109 -38.58137 -1.83183 1.000 37.42800 73 THR A C 1
ATOM 530 O O . THR A 1 94 ? -7.72808 -39.04008 -2.60961 1.000 43.29990 73 THR A O 1
ATOM 534 N N . ILE A 1 95 ? -6.77951 -37.27285 -1.59639 1.000 31.72357 74 ILE A N 1
ATOM 535 C CA . ILE A 1 95 ? -7.67413 -36.34987 -2.28052 1.000 28.24190 74 ILE A CA 1
ATOM 536 C C . ILE A 1 95 ? -7.35858 -36.33050 -3.77876 1.000 30.23044 74 ILE A C 1
ATOM 537 O O . ILE A 1 95 ? -8.27081 -36.26582 -4.61933 1.000 32.94605 74 ILE A O 1
ATOM 542 N N . ILE A 1 96 ? -6.07379 -36.36262 -4.13769 1.000 32.96414 75 ILE A N 1
ATOM 543 C CA . ILE A 1 96 ? -5.70135 -36.29815 -5.55470 1.000 39.54208 75 ILE A CA 1
ATOM 544 C C . ILE A 1 96 ? -6.23208 -37.52035 -6.29016 1.000 33.90703 75 ILE A C 1
ATOM 545 O O . ILE A 1 96 ? -6.84491 -37.40773 -7.35879 1.000 33.04025 75 ILE A O 1
ATOM 550 N N . ALA A 1 97 ? -6.01732 -38.70664 -5.71480 1.000 33.38195 76 ALA A N 1
ATOM 551 C CA . ALA A 1 97 ? -6.49149 -39.93488 -6.33177 1.000 37.96158 76 ALA A CA 1
ATOM 552 C C . ALA A 1 97 ? -8.01034 -39.93172 -6.47877 1.000 32.67455 76 ALA A C 1
ATOM 553 O O . ALA A 1 97 ? -8.53572 -40.24967 -7.55194 1.000 34.36549 76 ALA A O 1
ATOM 555 N N . ALA A 1 98 ? -8.73744 -39.56560 -5.41423 1.000 36.60291 77 ALA A N 1
ATOM 556 C CA . ALA A 1 98 ? -10.19384 -39.56020 -5.48625 1.000 35.33811 77 ALA A CA 1
ATOM 557 C C . ALA A 1 98 ? -10.68988 -38.56846 -6.53441 1.000 37.49628 77 ALA A C 1
ATOM 558 O O . ALA A 1 98 ? -11.64740 -38.84745 -7.25851 1.000 34.44331 77 ALA A O 1
ATOM 560 N N . ASP A 1 99 ? -10.07385 -37.39179 -6.60082 1.000 32.57318 78 ASP A N 1
ATOM 561 C CA . ASP A 1 99 ? -10.56867 -36.37817 -7.51313 1.000 31.28617 78 ASP A CA 1
ATOM 562 C C . ASP A 1 99 ? -10.19036 -36.70904 -8.94397 1.000 34.13521 78 ASP A C 1
ATOM 563 O O . ASP A 1 99 ? -10.90243 -36.30888 -9.86376 1.000 37.55402 78 ASP A O 1
ATOM 568 N N . GLU A 1 100 ? -9.09148 -37.44674 -9.14024 1.000 33.25982 79 GLU A N 1
ATOM 569 C CA . GLU A 1 100 ? -8.70081 -37.86533 -10.48331 1.000 40.05723 79 GLU A CA 1
ATOM 570 C C . GLU A 1 100 ? -9.65758 -38.91775 -11.02672 1.000 41.48300 79 GLU A C 1
ATOM 571 O O . GLU A 1 100 ? -10.10247 -38.83136 -12.17533 1.000 38.70661 79 GLU A O 1
ATOM 577 N N . GLU A 1 101 ? -10.00932 -39.91023 -10.20906 1.000 33.29005 80 GLU A N 1
ATOM 578 C CA . GLU A 1 101 ? -10.98711 -40.89212 -10.66010 1.000 41.38413 80 GLU A CA 1
ATOM 579 C C . GLU A 1 101 ? -12.33789 -40.23647 -10.90550 1.000 41.05784 80 GLU A C 1
ATOM 580 O O . GLU A 1 101 ? -13.04790 -40.59644 -11.85267 1.000 38.37132 80 GLU A O 1
ATOM 586 N N . LEU A 1 102 ? -12.69213 -39.26249 -10.06815 1.000 34.58253 81 LEU A N 1
ATOM 587 C CA . LEU A 1 102 ? -13.94046 -38.51599 -10.22612 1.000 40.10255 81 LEU A CA 1
ATOM 588 C C . LEU A 1 102 ? -13.95099 -37.74545 -11.54623 1.000 38.65659 81 LEU A C 1
ATOM 589 O O . LEU A 1 102 ? -14.93785 -37.78587 -12.29346 1.000 37.19157 81 LEU A O 1
ATOM 594 N N A ARG A 1 103 ? -12.86969 -37.02977 -11.83421 0.667 37.02343 82 ARG A N 1
ATOM 595 N N B ARG A 1 103 ? -12.86459 -37.03378 -11.84140 0.333 36.28652 82 ARG A N 1
ATOM 596 C CA A ARG A 1 103 ? -12.79238 -36.30539 -13.09992 0.667 39.25208 82 ARG A CA 1
ATOM 597 C CA B ARG A 1 103 ? -12.77807 -36.30609 -13.10729 0.333 38.75619 82 ARG A CA 1
ATOM 598 C C A ARG A 1 103 ? -13.00171 -37.24768 -14.28146 0.667 40.27413 82 ARG A C 1
ATOM 599 C C B ARG A 1 103 ? -12.98436 -37.24124 -14.29247 0.333 40.23571 82 ARG A C 1
ATOM 600 O O A ARG A 1 103 ? -13.81361 -36.97188 -15.17579 0.667 41.78081 82 ARG A O 1
ATOM 601 O O B ARG A 1 103 ? -13.76628 -36.94635 -15.20603 0.333 41.09734 82 ARG A O 1
ATOM 616 N N . ALA A 1 104 ? -12.30311 -38.38899 -14.28394 1.000 39.75496 83 ALA A N 1
ATOM 617 C CA . ALA A 1 104 ? -12.35589 -39.28736 -15.43475 1.000 37.66055 83 ALA A CA 1
ATOM 618 C C . ALA A 1 104 ? -13.69118 -40.01385 -15.54255 1.000 43.13453 83 ALA A C 1
ATOM 619 O O . ALA A 1 104 ? -14.18732 -40.24521 -16.65232 1.000 44.50211 83 ALA A O 1
ATOM 621 N N . ALA A 1 105 ? -14.27680 -40.41041 -14.41551 1.000 37.11579 84 ALA A N 1
ATOM 622 C CA . ALA A 1 105 ? -15.52918 -41.16121 -14.45925 1.000 41.23028 84 ALA A CA 1
ATOM 623 C C . ALA A 1 105 ? -16.75017 -40.26270 -14.59267 1.000 44.31198 84 ALA A C 1
ATOM 624 O O . ALA A 1 105 ? -17.78835 -40.71413 -15.09504 1.000 43.02771 84 ALA A O 1
ATOM 626 N N . ASP A 1 106 ? -16.63668 -38.98958 -14.20174 1.000 39.42220 85 ASP A N 1
ATOM 627 C CA . ASP A 1 106 ? -17.79035 -38.14820 -13.89189 1.000 39.30676 85 ASP A CA 1
ATOM 628 C C . ASP A 1 106 ? -17.38713 -36.68465 -14.05968 1.000 38.75660 85 ASP A C 1
ATOM 629 O O . ASP A 1 106 ? -17.38163 -35.92017 -13.08562 1.000 35.09234 85 ASP A O 1
ATOM 634 N N . PRO A 1 107 ? -17.06140 -36.24693 -15.28899 1.000 41.05508 86 PRO A N 1
ATOM 635 C CA . PRO A 1 107 ? -16.52183 -34.88103 -15.44594 1.000 39.08196 86 PRO A CA 1
ATOM 636 C C . PRO A 1 107 ? -17.48373 -33.80527 -14.98868 1.000 36.27089 86 PRO A C 1
ATOM 637 O O . PRO A 1 107 ? -17.03194 -32.76418 -14.50338 1.000 36.60711 86 PRO A O 1
ATOM 641 N N . ALA A 1 108 ? -18.79236 -34.04502 -15.08008 1.000 39.95143 87 ALA A N 1
ATOM 642 C CA . ALA A 1 108 ? -19.76419 -33.04744 -14.64450 1.000 39.37415 87 ALA A CA 1
ATOM 643 C C . ALA A 1 108 ? -19.72479 -32.85286 -13.13930 1.000 41.02111 87 ALA A C 1
ATOM 644 O O . ALA A 1 108 ? -19.78300 -31.71424 -12.65859 1.000 31.53043 87 ALA A O 1
ATOM 646 N N . ALA A 1 109 ? -19.66173 -33.95193 -12.37539 1.000 34.70507 88 ALA A N 1
ATOM 647 C CA . ALA A 1 109 ? -19.53428 -33.83891 -10.93123 1.000 42.98469 88 ALA A CA 1
ATOM 648 C C . ALA A 1 109 ? -18.22909 -33.15846 -10.54902 1.000 41.25953 88 ALA A C 1
ATOM 649 O O . ALA A 1 109 ? -18.20341 -32.31001 -9.64880 1.000 36.06786 88 ALA A O 1
ATOM 651 N N . TYR A 1 110 ? -17.13356 -33.51687 -11.21722 1.000 33.89678 89 TYR A N 1
ATOM 652 C CA . TYR A 1 110 ? -15.85760 -32.89670 -10.88011 1.000 37.57887 89 TYR A CA 1
ATOM 653 C C . TYR A 1 110 ? -15.85860 -31.40640 -11.21307 1.000 39.03650 89 TYR A C 1
ATOM 654 O O . TYR A 1 110 ? -15.25931 -30.59899 -10.47869 1.000 39.40740 89 TYR A O 1
ATOM 663 N N . ALA A 1 111 ? -16.52663 -31.02070 -12.30531 1.000 35.59800 90 ALA A N 1
ATOM 664 C CA . ALA A 1 111 ? -16.64740 -29.60975 -12.63653 1.000 34.39952 90 ALA A CA 1
ATOM 665 C C . ALA A 1 111 ? -17.35893 -28.85618 -11.52323 1.000 34.37189 90 ALA A C 1
ATOM 666 O O . ALA A 1 111 ? -16.96186 -27.73741 -11.18324 1.000 36.51137 90 ALA A O 1
ATOM 668 N N . ALA A 1 112 ? -18.38757 -29.46705 -10.91499 1.000 29.89595 91 ALA A N 1
ATOM 669 C CA . ALA A 1 112 ? -19.06237 -28.82565 -9.79277 1.000 30.64540 91 ALA A CA 1
ATOM 670 C C . ALA A 1 112 ? -18.12946 -28.65670 -8.59673 1.000 32.52616 91 ALA A C 1
ATOM 671 O O . ALA A 1 112 ? -18.18901 -27.63839 -7.90178 1.000 40.68809 91 ALA A O 1
ATOM 673 N N . VAL A 1 113 ? -17.26806 -29.63988 -8.32091 1.000 36.00948 92 VAL A N 1
ATOM 674 C CA . VAL A 1 113 ? -16.37438 -29.47304 -7.17174 1.000 41.39432 92 VAL A CA 1
ATOM 675 C C . VAL A 1 113 ? -15.31021 -28.42794 -7.47419 1.000 38.67042 92 VAL A C 1
ATOM 676 O O . VAL A 1 113 ? -14.96976 -27.60784 -6.61109 1.000 38.47393 92 VAL A O 1
ATOM 680 N N . LEU A 1 114 ? -14.79015 -28.41665 -8.70194 1.000 35.43424 93 LEU A N 1
ATOM 681 C CA . LEU A 1 114 ? -13.82718 -27.38950 -9.08528 1.000 37.90992 93 LEU A CA 1
ATOM 682 C C . LEU A 1 114 ? -14.42464 -25.99022 -8.92493 1.000 41.25745 93 LEU A C 1
ATOM 683 O O . LEU A 1 114 ? -13.75491 -25.07358 -8.43447 1.000 37.12675 93 LEU A O 1
ATOM 688 N N . THR A 1 115 ? -15.68905 -25.81442 -9.32527 1.000 37.48397 94 THR A N 1
ATOM 689 C CA . THR A 1 115 ? -16.37221 -24.53261 -9.16543 1.000 36.48863 94 THR A CA 1
ATOM 690 C C . THR A 1 115 ? -16.48828 -24.16502 -7.68748 1.000 38.56497 94 THR A C 1
ATOM 691 O O . THR A 1 115 ? -16.12236 -23.05800 -7.28679 1.000 43.19288 94 THR A O 1
ATOM 695 N N . PHE A 1 116 ? -16.96601 -25.09743 -6.85957 1.000 35.22240 95 PHE A N 1
ATOM 696 C CA . PHE A 1 116 ? -17.09013 -24.84066 -5.42210 1.000 40.04888 95 PHE A CA 1
ATOM 697 C C . PHE A 1 116 ? -15.73713 -24.51859 -4.79363 1.000 43.67947 95 PHE A C 1
ATOM 698 O O . PHE A 1 116 ? -15.61939 -23.58838 -3.98743 1.000 46.80178 95 PHE A O 1
ATOM 706 N N . ALA A 1 117 ? -14.70421 -25.26790 -5.16143 1.000 34.01094 96 ALA A N 1
ATOM 707 C CA . ALA A 1 117 ? -13.38350 -25.04243 -4.58818 1.000 42.76983 96 ALA A CA 1
ATOM 708 C C . ALA A 1 117 ? -12.84847 -23.67324 -4.97200 1.000 48.30899 96 ALA A C 1
ATOM 709 O O . ALA A 1 117 ? -12.28702 -22.96135 -4.12849 1.000 39.11270 96 ALA A O 1
ATOM 711 N N . ASP A 1 118 ? -13.01387 -23.28447 -6.24458 1.000 35.03723 97 ASP A N 1
ATOM 712 C CA . ASP A 1 118 ? -12.53475 -21.98032 -6.67556 1.000 37.84235 97 ASP A CA 1
ATOM 713 C C . ASP A 1 118 ? -13.31771 -20.87306 -5.98199 1.000 46.49140 97 ASP A C 1
ATOM 714 O O . ASP A 1 118 ? -12.75143 -19.84111 -5.60305 1.000 49.55699 97 ASP A O 1
ATOM 719 N N . LEU A 1 119 ? -14.62023 -21.08119 -5.78580 1.000 40.67253 98 LEU A N 1
ATOM 720 C CA . LEU A 1 119 ? -15.42340 -20.10275 -5.05913 1.000 44.90511 98 LEU A CA 1
ATOM 721 C C . LEU A 1 119 ? -14.97630 -19.99607 -3.60411 1.000 46.77624 98 LEU A C 1
ATOM 722 O O . LEU A 1 119 ? -14.86265 -18.88961 -3.05970 1.000 45.01282 98 LEU A O 1
ATOM 727 N N . VAL A 1 120 ? -14.71482 -21.13375 -2.96042 1.000 42.32468 99 VAL A N 1
ATOM 728 C CA . VAL A 1 120 ? -14.30340 -21.10647 -1.56134 1.000 42.81005 99 VAL A CA 1
ATOM 729 C C . VAL A 1 120 ? -12.96581 -20.39289 -1.42623 1.000 42.11551 99 VAL A C 1
ATOM 730 O O . VAL A 1 120 ? -12.80707 -19.48586 -0.60013 1.000 51.08455 99 VAL A O 1
ATOM 734 N N . LEU A 1 121 ? -11.99577 -20.76604 -2.26082 1.000 37.76271 100 LEU A N 1
ATOM 735 C CA . LEU A 1 121 ? -10.67133 -20.16169 -2.16686 1.000 39.70276 100 LEU A CA 1
ATOM 736 C C . LEU A 1 121 ? -10.73517 -18.65780 -2.40898 1.000 46.25659 100 LEU A C 1
ATOM 737 O O . LEU A 1 121 ? -10.06962 -17.88365 -1.71731 1.000 49.45870 100 LEU A O 1
ATOM 742 N N . THR A 1 122 ? -11.55109 -18.22100 -3.36678 1.000 48.82025 101 THR A N 1
ATOM 743 C CA . THR A 1 122 ? -11.64136 -16.79335 -3.64992 1.000 45.20461 101 THR A CA 1
ATOM 744 C C . THR A 1 122 ? -12.37460 -16.05295 -2.53954 1.000 49.86454 101 THR A C 1
ATOM 745 O O . THR A 1 122 ? -12.02059 -14.91539 -2.21445 1.000 57.46969 101 THR A O 1
ATOM 749 N N . SER A 1 123 ? -13.40140 -16.67885 -1.94844 1.000 52.83720 102 SER A N 1
ATOM 750 C CA . SER A 1 123 ? -14.10443 -16.07381 -0.81542 1.000 50.14723 102 SER A CA 1
ATOM 751 C C . SER A 1 123 ? -13.17106 -15.82022 0.35325 1.000 53.19166 102 SER A C 1
ATOM 752 O O . SER A 1 123 ? -13.37335 -14.87013 1.11912 1.000 61.37444 102 SER A O 1
ATOM 755 N N . LYS A 1 124 ? -12.15272 -16.66206 0.50168 1.000 55.23302 103 LYS A N 1
ATOM 756 C CA . LYS A 1 124 ? -11.18372 -16.61562 1.58491 1.000 58.43087 103 LYS A CA 1
ATOM 757 C C . LYS A 1 124 ? -10.01390 -15.67930 1.28383 1.000 56.84737 103 LYS A C 1
ATOM 758 O O . LYS A 1 124 ? -9.59940 -14.91884 2.16097 1.000 55.83204 103 LYS A O 1
ATOM 764 N N . LEU A 1 125 ? -9.48152 -15.68923 0.05996 1.000 57.21167 104 LEU A N 1
ATOM 765 C CA . LEU A 1 125 ? -8.33011 -14.84848 -0.26233 1.000 55.65171 104 LEU A CA 1
ATOM 766 C C . LEU A 1 125 ? -8.73429 -13.46148 -0.76458 1.000 64.33117 104 LEU A C 1
ATOM 767 O O . LEU A 1 125 ? -8.17790 -12.45489 -0.31509 1.000 64.25172 104 LEU A O 1
ATOM 772 N N . TYR A 1 126 ? -9.68929 -13.38392 -1.69088 1.000 59.50949 105 TYR A N 1
ATOM 773 C CA . TYR A 1 126 ? -10.08596 -12.12402 -2.31961 1.000 62.88854 105 TYR A CA 1
ATOM 774 C C . TYR A 1 126 ? -11.59347 -11.94196 -2.20273 1.000 67.47369 105 TYR A C 1
ATOM 775 O O . TYR A 1 126 ? -12.33029 -12.05667 -3.19361 1.000 67.18639 105 TYR A O 1
ATOM 784 N N . PRO A 1 127 ? -12.09027 -11.62704 -1.00315 1.000 66.44358 106 PRO A N 1
ATOM 785 C CA . PRO A 1 127 ? -13.54404 -11.51161 -0.81309 1.000 59.90280 106 PRO A CA 1
ATOM 786 C C . PRO A 1 127 ? -14.20284 -10.45752 -1.68036 1.000 68.09013 106 PRO A C 1
ATOM 787 O O . PRO A 1 127 ? -15.39731 -10.57872 -1.97436 1.000 70.91677 106 PRO A O 1
ATOM 791 N N . GLU A 1 128 ? -13.47362 -9.42083 -2.09751 1.000 69.39532 107 GLU A N 1
ATOM 792 C CA . GLU A 1 128 ? -14.09336 -8.37737 -2.90960 1.000 73.71789 107 GLU A CA 1
ATOM 793 C C . GLU A 1 128 ? -14.43002 -8.86574 -4.30975 1.000 70.17601 107 GLU A C 1
ATOM 794 O O . GLU A 1 128 ? -15.25486 -8.24047 -4.98661 1.000 71.85482 107 GLU A O 1
ATOM 800 N N . LYS A 1 129 ? -13.81311 -9.96341 -4.75060 1.000 68.01956 108 LYS A N 1
ATOM 801 C CA . LYS A 1 129 ? -14.10713 -10.58743 -6.03494 1.000 69.42812 108 LYS A CA 1
ATOM 802 C C . LYS A 1 129 ? -15.37670 -11.42538 -6.00951 1.000 66.62598 108 LYS A C 1
ATOM 803 O O . LYS A 1 129 ? -15.72034 -12.02795 -7.03049 1.000 69.61252 108 LYS A O 1
ATOM 809 N N . VAL A 1 130 ? -16.07053 -11.49347 -4.87976 1.000 67.40980 109 VAL A N 1
ATOM 810 C CA . VAL A 1 130 ? -17.21142 -12.38122 -4.71191 1.000 65.31810 109 VAL A CA 1
ATOM 811 C C . VAL A 1 130 ? -18.46270 -11.54348 -4.50890 1.000 65.88117 109 VAL A C 1
ATOM 812 O O . VAL A 1 130 ? -18.44774 -10.55534 -3.76831 1.000 75.27223 109 VAL A O 1
ATOM 816 N N . SER A 1 131 ? -19.53884 -11.93672 -5.17965 1.000 65.69428 110 SER A N 1
ATOM 817 C CA . SER A 1 131 ? -20.82536 -11.27322 -5.06063 1.000 63.34328 110 SER A CA 1
ATOM 818 C C . SER A 1 131 ? -21.57664 -11.81448 -3.84958 1.000 67.27867 110 SER A C 1
ATOM 819 O O . SER A 1 131 ? -21.20016 -12.84257 -3.27779 1.000 64.73593 110 SER A O 1
ATOM 822 N N . PRO A 1 132 ? -22.64726 -11.13145 -3.42044 1.000 67.76559 111 PRO A N 1
ATOM 823 C CA . PRO A 1 132 ? -23.38692 -11.61585 -2.24112 1.000 61.98926 111 PRO A CA 1
ATOM 824 C C . PRO A 1 132 ? -23.94366 -13.01568 -2.40531 1.000 64.98530 111 PRO A C 1
ATOM 825 O O . PRO A 1 132 ? -23.85147 -13.82151 -1.47157 1.000 65.72871 111 PRO A O 1
ATOM 829 N N . GLU A 1 133 ? -24.51593 -13.33083 -3.57048 1.000 68.79523 112 GLU A N 1
ATOM 830 C CA . GLU A 1 133 ? -25.06829 -14.66527 -3.79039 1.000 68.66137 112 GLU A CA 1
ATOM 831 C C . GLU A 1 133 ? -23.97461 -15.72788 -3.77364 1.000 65.85335 112 GLU A C 1
ATOM 832 O O . GLU A 1 133 ? -24.10095 -16.75011 -3.08797 1.000 61.87447 112 GLU A O 1
ATOM 838 N N . GLU A 1 134 ? -22.89487 -15.50566 -4.52958 1.000 62.74176 113 GLU A N 1
ATOM 839 C CA . GLU A 1 134 ? -21.81242 -16.48255 -4.58876 1.000 61.00094 113 GLU A CA 1
ATOM 840 C C . GLU A 1 134 ? -21.19836 -16.70038 -3.21577 1.000 57.55648 113 GLU A C 1
ATOM 841 O O . GLU A 1 134 ? -20.79629 -17.81822 -2.87152 1.000 48.58604 113 GLU A O 1
ATOM 847 N N . LYS A 1 135 ? -21.12139 -15.63819 -2.41677 1.000 57.67975 114 LYS A N 1
ATOM 848 C CA . LYS A 1 135 ? -20.62842 -15.77966 -1.05540 1.000 59.12856 114 LYS A CA 1
ATOM 849 C C . LYS A 1 135 ? -21.56792 -16.64079 -0.22570 1.000 60.00016 114 LYS A C 1
ATOM 850 O O . LYS A 1 135 ? -21.11637 -17.47050 0.57033 1.000 55.09031 114 LYS A O 1
ATOM 856 N N . LYS A 1 136 ? -22.88021 -16.46376 -0.40583 1.000 61.75064 115 LYS A N 1
ATOM 857 C CA . LYS A 1 136 ? -23.84137 -17.30679 0.29705 1.000 57.19743 115 LYS A CA 1
ATOM 858 C C . LYS A 1 136 ? -23.72898 -18.75564 -0.15230 1.000 49.92239 115 LYS A C 1
ATOM 859 O O . LYS A 1 136 ? -23.81421 -19.67535 0.66754 1.000 51.57050 115 LYS A O 1
ATOM 865 N N . ALA A 1 137 ? -23.54622 -18.97756 -1.45363 1.000 50.46645 116 ALA A N 1
ATOM 866 C CA . ALA A 1 137 ? -23.33617 -20.33251 -1.95189 1.000 45.70175 116 ALA A CA 1
ATOM 867 C C . ALA A 1 137 ? -22.09997 -20.95984 -1.32414 1.000 47.12969 116 ALA A C 1
ATOM 868 O O . ALA A 1 137 ? -22.11082 -22.14595 -0.97372 1.000 42.81259 116 ALA A O 1
ATOM 870 N N . ALA A 1 138 ? -21.02301 -20.17700 -1.18051 1.000 44.52732 117 ALA A N 1
ATOM 871 C CA . ALA A 1 138 ? -19.80653 -20.67276 -0.54530 1.000 52.12574 117 ALA A CA 1
ATOM 872 C C . ALA A 1 138 ? -20.07539 -21.11352 0.89127 1.000 47.83612 117 ALA A C 1
ATOM 873 O O . ALA A 1 138 ? -19.64213 -22.19573 1.31085 1.000 46.07253 117 ALA A O 1
ATOM 875 N N . GLU A 1 139 ? -20.80143 -20.29202 1.65618 1.000 50.69651 118 GLU A N 1
ATOM 876 C CA . GLU A 1 139 ? 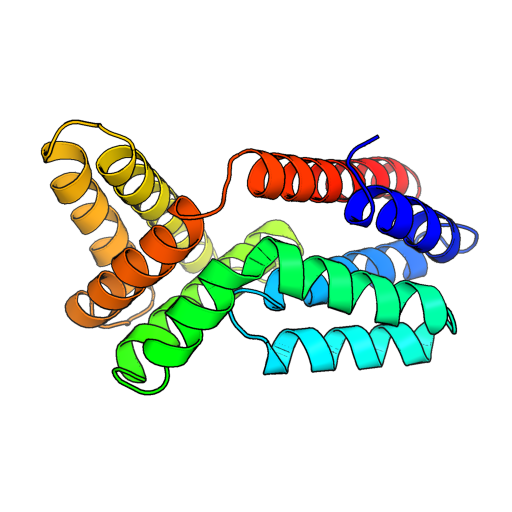-21.13707 -20.65509 3.03062 1.000 50.52303 118 GLU A CA 1
ATOM 877 C C . GLU A 1 139 ? -21.96431 -21.93007 3.06665 1.000 47.31155 118 GLU A C 1
ATOM 878 O O . GLU A 1 139 ? -21.69522 -22.83574 3.86534 1.000 40.99292 118 GLU A O 1
ATOM 884 N N . LEU A 1 140 ? -22.99523 -22.00532 2.21795 1.000 47.01703 119 LEU A N 1
ATOM 885 C CA . LEU A 1 140 ? -23.88032 -23.16580 2.21418 1.000 40.13493 119 LEU A CA 1
ATOM 886 C C . LEU A 1 140 ? -23.11906 -24.42676 1.84929 1.000 44.03880 119 LEU A C 1
ATOM 887 O O . LEU A 1 140 ? -23.27892 -25.46923 2.49511 1.000 37.22035 119 LEU A O 1
ATOM 892 N N . PHE A 1 141 ? -22.27052 -24.35170 0.81894 1.000 45.19295 120 PHE A N 1
ATOM 893 C CA . PHE A 1 141 ? -21.49794 -25.52508 0.43461 1.000 37.72991 120 PHE A CA 1
ATOM 894 C C . PHE A 1 141 ? -20.58199 -25.98014 1.56370 1.000 41.71329 120 PHE A C 1
ATOM 895 O O . PHE A 1 141 ? -20.42556 -27.18264 1.79455 1.000 41.15735 120 PHE A O 1
ATOM 903 N N . LEU A 1 142 ? -19.92885 -25.03767 2.24532 1.000 40.52695 121 LEU A N 1
ATOM 904 C CA . LEU A 1 142 ? -19.00256 -25.42672 3.30239 1.000 40.84134 121 LEU A CA 1
ATOM 905 C C . LEU A 1 142 ? -19.73893 -26.08179 4.47121 1.000 35.32476 121 LEU A C 1
ATOM 906 O O . LEU A 1 142 ? -19.22332 -27.03240 5.07627 1.000 39.19726 121 LEU A O 1
ATOM 911 N N . LYS A 1 143 ? -20.94329 -25.60217 4.79848 1.000 37.88964 122 LYS A N 1
ATOM 912 C CA . LYS A 1 143 ? -21.74553 -26.28207 5.81832 1.000 37.79073 122 LYS A CA 1
ATOM 913 C C . LYS A 1 143 ? -22.13349 -27.68321 5.35213 1.000 42.87789 122 LYS A C 1
ATOM 914 O O . LYS A 1 143 ? -22.11473 -28.63110 6.14469 1.000 41.20266 122 LYS A O 1
ATOM 920 N N . GLY A 1 144 ? -22.48312 -27.83545 4.06341 1.000 37.16939 123 GLY A N 1
ATOM 921 C CA . GLY A 1 144 ? -22.77842 -29.16162 3.53729 1.000 33.41029 123 GLY A CA 1
ATOM 922 C C . GLY A 1 144 ? -21.57861 -30.09394 3.58428 1.000 37.76083 123 GLY A C 1
ATOM 923 O O . GLY A 1 144 ? -21.70132 -31.26255 3.97060 1.000 35.62539 123 GLY A O 1
ATOM 924 N N . GLU A 1 145 ? -20.39963 -29.58940 3.19256 1.000 35.23605 124 GLU A N 1
ATOM 925 C CA . GLU A 1 145 ? -19.18139 -30.38619 3.26235 1.000 36.10683 124 GLU A CA 1
ATOM 926 C C . GLU A 1 145 ? -18.91182 -30.87392 4.67718 1.000 31.63769 124 GLU A C 1
ATOM 927 O O . GLU A 1 145 ? -18.51180 -32.02973 4.87681 1.000 28.77501 124 GLU A O 1
ATOM 933 N N . GLU A 1 146 ? -19.07009 -29.98342 5.65616 1.000 33.63280 125 GLU A N 1
ATOM 934 C CA . GLU A 1 146 ? -18.81396 -30.32537 7.05477 1.000 37.11753 125 GLU A CA 1
ATOM 935 C C . GLU A 1 146 ? -19.72169 -31.45882 7.51805 1.000 37.49101 125 GLU A C 1
ATOM 936 O O . GLU A 1 146 ? -19.26173 -32.40096 8.18510 1.000 28.38518 125 GLU A O 1
ATOM 942 N N . LEU A 1 147 ? -21.00190 -31.41056 7.13869 1.000 34.40872 126 LEU A N 1
ATOM 943 C CA . LEU A 1 147 ? -21.93268 -32.45551 7.55787 1.000 35.51940 126 LEU A CA 1
ATOM 944 C C . LEU A 1 147 ? -21.63576 -33.77570 6.85364 1.000 40.84016 126 LEU A C 1
ATOM 945 O O . LEU A 1 147 ? -21.77088 -34.84247 7.46242 1.000 34.32760 126 LEU A O 1
ATOM 950 N N . ILE A 1 148 ? -21.25081 -33.73624 5.57238 1.000 36.63190 127 ILE A N 1
ATOM 951 C CA . ILE A 1 148 ? -20.77442 -34.95942 4.91980 1.000 31.08425 127 ILE A CA 1
ATOM 952 C C . ILE A 1 148 ? -19.60234 -35.54495 5.70063 1.000 26.65191 127 ILE A C 1
ATOM 953 O O . ILE A 1 148 ? -19.57998 -36.73962 6.02056 1.000 26.88014 127 ILE A O 1
ATOM 958 N N . ALA A 1 149 ? -18.60922 -34.71303 6.01729 1.000 27.22359 128 ALA A N 1
ATOM 959 C CA . ALA A 1 149 ? -17.40365 -35.22992 6.65174 1.000 29.84458 128 ALA A CA 1
ATOM 960 C C . ALA A 1 149 ? -17.71589 -35.81848 8.01712 1.000 29.14317 128 ALA A C 1
ATOM 961 O O . ALA A 1 149 ? -17.17506 -36.86784 8.38014 1.000 31.05058 128 ALA A O 1
ATOM 963 N N . GLU A 1 150 ? -18.61001 -35.18210 8.77217 1.000 35.12839 129 GLU A N 1
ATOM 964 C CA . GLU A 1 150 ? -18.89677 -35.66893 10.11389 1.000 40.37676 129 GLU A CA 1
ATOM 965 C C . GLU A 1 150 ? -19.86502 -36.84121 10.08476 1.000 44.04021 129 GLU A C 1
ATOM 966 O O . GLU A 1 150 ? -19.84237 -37.66360 11.00174 1.000 36.72447 129 GLU A O 1
ATOM 972 N N . TYR A 1 151 ? -20.69789 -36.96377 9.04502 1.000 36.06448 130 TYR A N 1
ATOM 973 C CA . TYR A 1 151 ? -21.33665 -38.25149 8.83003 1.000 35.08980 130 TYR A CA 1
ATOM 974 C C . TYR A 1 151 ? -20.27800 -39.33728 8.68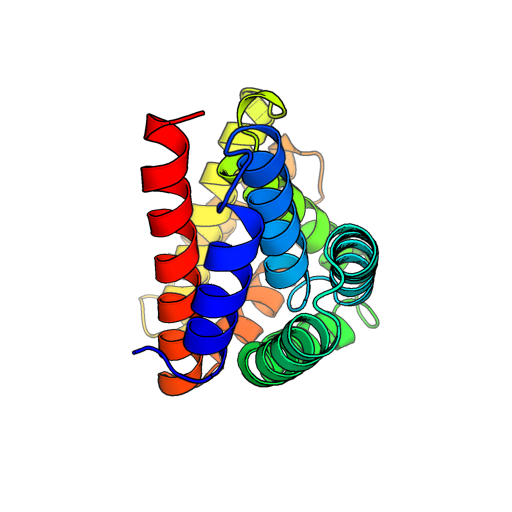576 1.000 36.65743 130 TYR A C 1
ATOM 975 O O . TYR A 1 151 ? -20.31394 -40.35598 9.38408 1.000 34.99296 130 TYR A O 1
ATOM 984 N N . LEU A 1 152 ? -19.34130 -39.14481 7.74507 1.000 35.14702 131 LEU A N 1
ATOM 985 C CA . LEU A 1 152 ? -18.31994 -40.16085 7.48561 1.000 34.03567 131 LEU A CA 1
ATOM 986 C C . LEU A 1 152 ? -17.47582 -40.42115 8.72331 1.000 38.95502 131 LEU A C 1
ATOM 987 O O . LEU A 1 152 ? -16.95550 -41.52521 8.89914 1.000 36.87541 131 LEU A O 1
ATOM 992 N N . ARG A 1 153 ? -17.34388 -39.43666 9.60747 1.000 36.92633 132 ARG A N 1
ATOM 993 C CA . ARG A 1 153 ? -16.56818 -39.63401 10.81528 1.000 37.64417 132 ARG A CA 1
ATOM 994 C C . ARG A 1 153 ? -17.39206 -40.20371 11.95766 1.000 42.03911 132 ARG A C 1
ATOM 995 O O . ARG A 1 153 ? -16.86507 -40.33454 13.06211 1.000 41.44247 132 ARG A O 1
ATOM 1003 N N . GLY A 1 154 ? -18.67242 -40.52739 11.73010 1.000 40.89111 133 GLY A N 1
ATOM 1004 C CA . GLY A 1 154 ? -19.44198 -41.23471 12.74144 1.000 41.34335 133 GLY A CA 1
ATOM 1005 C C . GLY A 1 154 ? -20.76568 -40.63128 13.17694 1.000 38.29101 133 GLY A C 1
ATOM 1006 O O . GLY A 1 154 ? -21.44149 -41.19231 14.04251 1.000 43.62199 133 GLY A O 1
ATOM 1007 N N . GLY A 1 155 ? -21.16691 -39.51939 12.56402 1.000 44.64217 134 GLY A N 1
ATOM 1008 C CA . GLY A 1 155 ? -22.34287 -38.80371 12.99214 1.000 42.03206 134 GLY A CA 1
ATOM 1009 C C . GLY A 1 155 ? -23.61269 -39.50477 12.57665 1.000 42.19900 134 GLY A C 1
ATOM 1010 O O . GLY A 1 155 ? -23.60471 -40.50993 11.85327 1.000 44.02253 134 GLY A O 1
ATOM 1011 N N . PRO A 1 156 ? -24.74339 -38.97375 13.03024 1.000 42.09229 135 PRO A N 1
ATOM 1012 C CA . PRO A 1 156 ? -26.02312 -39.60111 12.68468 1.000 46.24983 135 PRO A CA 1
ATOM 1013 C C . PRO A 1 156 ? -26.31903 -39.46213 11.19657 1.000 44.28104 135 PRO A C 1
ATOM 1014 O O . PRO A 1 156 ? -25.84749 -38.53761 10.52762 1.000 39.41012 135 PRO A O 1
ATOM 1018 N N . GLU A 1 157 ? -27.11783 -40.40359 10.67865 1.000 42.36364 136 GLU A N 1
ATOM 1019 C CA . GLU A 1 157 ? -27.44369 -40.39697 9.25044 1.000 44.21381 136 GLU A CA 1
ATOM 1020 C C . GLU A 1 157 ? -28.13963 -39.10375 8.83178 1.000 43.09626 136 GLU A C 1
ATOM 1021 O O . GLU A 1 157 ? -28.04490 -38.70009 7.67148 1.000 39.49998 136 GLU A O 1
ATOM 1027 N N . SER A 1 158 ? -28.80177 -38.41371 9.76787 1.000 37.12186 137 SER A N 1
ATOM 1028 C CA . SER A 1 158 ? -29.40855 -37.12987 9.44038 1.000 37.73886 137 SER A CA 1
ATOM 1029 C C . SER A 1 158 ? -28.37854 -36.06103 9.04900 1.000 34.91513 137 SER A C 1
ATOM 1030 O O . SER A 1 158 ? -28.75779 -35.07843 8.39078 1.000 38.87987 137 SER A O 1
ATOM 1033 N N . TYR A 1 159 ? -27.09692 -36.21604 9.42996 1.000 33.58476 138 TYR A N 1
ATOM 1034 C CA . TYR A 1 159 ? -26.05760 -35.31846 8.92460 1.000 31.72729 138 TYR A CA 1
ATOM 1035 C C . TYR A 1 159 ? -25.98918 -35.38762 7.40365 1.000 34.95731 138 TYR A C 1
ATOM 1036 O O . TYR A 1 159 ? -25.81968 -34.36672 6.73046 1.000 36.62102 138 TYR A O 1
ATOM 1045 N N . LEU A 1 160 ? -26.12023 -36.58472 6.84642 1.000 37.36113 139 LEU A N 1
ATOM 1046 C CA . LEU A 1 160 ? -26.03261 -36.71801 5.39713 1.000 44.91498 139 LEU A CA 1
ATOM 1047 C C . LEU A 1 160 ? -27.23696 -36.07461 4.71832 1.000 36.29999 139 LEU A C 1
ATOM 1048 O O . LEU A 1 160 ? -27.08742 -35.37142 3.71317 1.000 41.54771 139 LEU A O 1
ATOM 1053 N N . THR A 1 161 ? -28.43509 -36.28867 5.27083 1.000 39.44219 140 THR A N 1
ATOM 1054 C CA . THR A 1 161 ? -29.63999 -35.64168 4.77653 1.000 34.06013 140 THR A CA 1
ATOM 1055 C C . THR A 1 161 ? -29.50634 -34.12271 4.75229 1.000 44.96715 140 THR A C 1
ATOM 1056 O O . THR A 1 161 ? -29.86868 -33.46776 3.76448 1.000 38.66525 140 THR A O 1
ATOM 1060 N N . LYS A 1 162 ? -29.04835 -33.54024 5.86234 1.000 38.38800 141 LYS A N 1
ATOM 1061 C CA . LYS A 1 162 ? -28.96074 -32.08671 5.95536 1.000 39.55741 141 LYS A CA 1
ATOM 1062 C C . LYS A 1 162 ? -27.81001 -31.57093 5.10333 1.000 43.66825 141 LYS A C 1
ATOM 1063 O O . LYS A 1 162 ? -27.91292 -30.50751 4.47440 1.000 40.23776 141 LYS A O 1
ATOM 1069 N N . GLY A 1 163 ? -26.71261 -32.32381 5.05885 1.000 36.47303 142 GLY A N 1
ATOM 1070 C CA . GLY A 1 163 ? -25.63327 -31.97503 4.15663 1.000 37.10377 142 GLY A CA 1
ATOM 1071 C C . GLY A 1 163 ? -26.12045 -31.85230 2.72643 1.000 37.85691 142 GLY A C 1
ATOM 1072 O O . GLY A 1 163 ? -25.79129 -30.89037 2.03111 1.000 37.28707 142 GLY A O 1
ATOM 1073 N N . LYS A 1 164 ? -26.94028 -32.80858 2.28165 1.000 33.86926 143 LYS A N 1
ATOM 1074 C CA . LYS A 1 164 ? -27.46253 -32.75586 0.91579 1.000 41.23500 143 LYS A CA 1
ATOM 1075 C C . LYS A 1 164 ? -28.34912 -31.53706 0.69692 1.000 41.74949 143 LYS A C 1
ATOM 1076 O O . LYS A 1 164 ? -28.35879 -30.97202 -0.40334 1.000 42.93790 143 LYS A O 1
ATOM 1082 N N . GLU A 1 165 ? -29.08657 -31.10784 1.72730 1.000 39.53697 144 GLU A N 1
ATOM 1083 C CA . GLU A 1 165 ? -29.91675 -29.90993 1.58909 1.000 42.79911 144 GLU A CA 1
ATOM 1084 C C . GLU A 1 165 ? -29.05499 -28.66977 1.38340 1.000 44.05168 144 GLU A C 1
ATOM 1085 O O . GLU A 1 165 ? -29.38677 -27.80058 0.56781 1.000 43.66491 144 GLU A O 1
ATOM 1091 N N . TYR A 1 166 ? -27.93046 -28.58377 2.09141 1.000 35.21834 145 TYR A N 1
ATOM 1092 C CA . TYR A 1 166 ? -27.02920 -27.45329 1.90951 1.000 36.97581 145 TYR A CA 1
ATOM 1093 C C . TYR A 1 166 ? -26.40336 -27.45382 0.52038 1.000 38.72742 145 TYR A C 1
ATOM 1094 O O . TYR A 1 166 ? -26.36639 -26.41448 -0.14227 1.000 36.54689 145 TYR A O 1
ATOM 1103 N N . VAL A 1 167 ? -25.87759 -28.60313 0.07485 1.000 35.36047 146 VAL A N 1
ATOM 1104 C CA . VAL A 1 167 ? -25.19440 -28.66397 -1.22458 1.000 35.35453 146 VAL A CA 1
ATOM 1105 C C . VAL A 1 167 ? -26.16923 -28.34130 -2.35162 1.000 41.10793 146 VAL A C 1
ATOM 1106 O O . VAL A 1 167 ? -25.85468 -27.56501 -3.25968 1.000 37.83246 146 VAL A O 1
ATOM 1110 N N . ALA A 1 168 ? -27.37910 -28.90060 -2.29237 1.000 35.83182 147 ALA A N 1
ATOM 1111 C CA . ALA A 1 168 ? -28.36199 -28.65014 -3.34250 1.000 42.04647 147 ALA A CA 1
ATOM 1112 C C . ALA A 1 168 ? -28.72746 -27.17709 -3.43734 1.000 49.74868 147 ALA A C 1
ATOM 1113 O O . ALA A 1 168 ? -28.94955 -26.65234 -4.54368 1.000 40.56472 147 ALA A O 1
ATOM 1115 N N . GLU A 1 169 ? -28.83852 -26.50063 -2.28970 1.000 38.47529 148 GLU A N 1
ATOM 1116 C CA . GLU A 1 169 ? -29.17353 -25.07988 -2.30348 1.000 45.06868 148 GLU A CA 1
ATOM 1117 C C . GLU A 1 169 ? -28.01608 -24.23269 -2.82013 1.000 49.00788 148 GLU A C 1
ATOM 1118 O O . GLU A 1 169 ? -28.24698 -23.21326 -3.48503 1.000 44.53583 148 GLU A O 1
ATOM 1124 N N . ALA A 1 170 ? -26.77476 -24.62032 -2.50887 1.000 42.85195 149 ALA A N 1
ATOM 1125 C CA . ALA A 1 170 ? -25.62359 -23.92251 -3.07026 1.000 42.68157 149 ALA A CA 1
ATOM 1126 C C . ALA A 1 170 ? -25.52872 -24.16831 -4.56612 1.000 47.78911 149 ALA A C 1
ATOM 1127 O O . ALA A 1 170 ? -25.24227 -23.24298 -5.33464 1.000 42.15190 149 ALA A O 1
ATOM 1129 N N . ALA A 1 171 ? -25.78848 -25.40638 -4.99669 1.000 44.15675 150 ALA A N 1
ATOM 1130 C CA . ALA A 1 171 ? -25.79181 -25.72141 -6.42381 1.000 44.94477 150 ALA A CA 1
ATOM 1131 C C . ALA A 1 171 ? -26.84300 -24.91114 -7.15867 1.000 47.83887 150 ALA A C 1
ATOM 1132 O O . ALA A 1 171 ? -26.57419 -24.34688 -8.22877 1.000 45.04924 150 ALA A O 1
ATOM 1134 N N . LYS A 1 172 ? -28.06104 -24.86923 -6.61472 1.000 42.99907 151 LYS A N 1
ATOM 1135 C CA . LYS A 1 172 ? -29.10970 -24.07708 -7.24036 1.000 46.65393 151 LYS A CA 1
ATOM 1136 C C . LYS A 1 172 ? -28.68623 -22.62154 -7.38860 1.000 50.27540 151 LYS A C 1
ATOM 1137 O O . LYS A 1 172 ? -28.91531 -22.00954 -8.43925 1.000 52.71133 151 LYS A O 1
ATOM 1143 N N . ILE A 1 173 ? -28.05060 -22.05534 -6.35956 1.000 48.22470 152 ILE A N 1
ATOM 1144 C CA . ILE A 1 173 ? -27.61482 -20.66019 -6.43657 1.000 51.56405 152 ILE A CA 1
ATOM 1145 C C . ILE A 1 173 ? -26.66716 -20.46816 -7.60712 1.000 45.94057 152 ILE A C 1
ATOM 1146 O O . ILE A 1 173 ? -26.78892 -19.50525 -8.37390 1.000 54.78015 152 ILE A O 1
ATOM 1151 N N . LEU A 1 174 ? -25.70978 -21.37418 -7.76438 1.000 47.17454 153 LEU A N 1
ATOM 1152 C CA . LEU A 1 174 ? -24.72230 -21.26299 -8.82859 1.000 49.01752 153 LEU A CA 1
ATOM 1153 C C . LEU A 1 174 ? -25.20438 -21.84515 -10.15101 1.000 53.82565 153 LEU A C 1
ATOM 1154 O O . LEU A 1 174 ? -24.43313 -21.86625 -11.11107 1.000 54.22773 153 LEU A O 1
ATOM 1159 N N . GLY A 1 175 ? -26.45385 -22.29385 -10.23985 1.000 47.10266 154 GLY A N 1
ATOM 1160 C CA . GLY A 1 175 ? -26.92362 -22.88665 -11.47229 1.000 53.57442 154 GLY A CA 1
ATOM 1161 C C . GLY A 1 175 ? -26.34285 -24.24276 -11.80446 1.000 50.96978 154 GLY A C 1
ATOM 1162 O O . GLY A 1 175 ? -26.50704 -24.71081 -12.93863 1.000 60.33594 154 GLY A O 1
ATOM 1163 N N . LEU A 1 176 ? -25.64588 -24.87525 -10.87182 1.000 44.92381 155 LEU A N 1
ATOM 1164 C CA . LEU A 1 176 ? -25.17068 -26.23329 -11.05545 1.000 39.89316 155 LEU A CA 1
ATOM 1165 C C . LEU A 1 176 ? -26.31978 -27.20930 -10.82763 1.000 44.37536 155 LEU A C 1
ATOM 1166 O O . LEU A 1 176 ? -27.31842 -26.88228 -10.18542 1.000 46.69087 155 LEU A O 1
ATOM 1171 N N . ASP A 1 177 ? -26.16983 -28.42285 -11.35639 1.000 42.87612 156 ASP A N 1
ATOM 1172 C CA . ASP A 1 177 ? -27.17406 -29.45380 -11.12234 1.000 46.08127 156 ASP A CA 1
ATOM 1173 C C . ASP A 1 177 ? -26.96765 -30.08973 -9.75001 1.000 45.82090 156 ASP A C 1
ATOM 1174 O O . ASP A 1 177 ? -25.86688 -30.56914 -9.45985 1.000 45.65696 156 ASP A O 1
ATOM 1179 N N . PRO A 1 178 ? -28.00119 -30.13852 -8.89616 1.000 45.73139 157 PRO A N 1
ATOM 1180 C CA . PRO A 1 178 ? -27.77571 -30.62353 -7.52183 1.000 44.44347 157 PRO A CA 1
ATOM 1181 C C . PRO A 1 178 ? -27.38096 -32.07534 -7.45851 1.000 40.90773 157 PRO A C 1
ATOM 1182 O O . PRO A 1 178 ? -26.57191 -32.44031 -6.60287 1.000 42.47901 157 PRO A O 1
ATOM 1186 N N . ALA A 1 179 ? -27.91687 -32.92009 -8.34209 1.000 43.99219 158 ALA A N 1
ATOM 1187 C CA . ALA A 1 179 ? -27.51582 -34.32464 -8.33872 1.000 46.49004 158 ALA A CA 1
ATOM 1188 C C . ALA A 1 179 ? -26.03715 -34.48468 -8.68798 1.000 46.34080 158 ALA A C 1
ATOM 1189 O O . ALA A 1 179 ? -25.33920 -35.31862 -8.09451 1.000 34.10146 158 ALA A O 1
ATOM 1191 N N . GLN A 1 180 ? -25.52284 -33.67128 -9.61584 1.000 36.77389 159 GLN A N 1
ATOM 1192 C CA . GLN A 1 180 ? -24.10425 -33.77544 -9.94286 1.000 39.22091 159 GLN A CA 1
ATOM 1193 C C . GLN A 1 180 ? -23.22853 -33.15508 -8.85479 1.000 36.50792 159 GLN A C 1
ATOM 1194 O O . GLN A 1 180 ? -22.18932 -33.72230 -8.49296 1.000 32.81041 159 GLN A O 1
ATOM 1200 N N . ALA A 1 181 ? -23.63987 -32.00344 -8.31897 1.000 36.57329 160 ALA A N 1
ATOM 1201 C CA . ALA A 1 181 ? -22.91319 -31.37546 -7.22205 1.000 34.47496 160 ALA A CA 1
ATOM 1202 C C . ALA A 1 181 ? -22.76877 -32.32106 -6.03723 1.000 34.19715 160 ALA A C 1
ATOM 1203 O O . ALA A 1 181 ? -21.72823 -32.33477 -5.37871 1.000 32.67336 160 ALA A O 1
ATOM 1205 N N . TRP A 1 182 ? -23.81863 -33.09246 -5.74423 1.000 37.38686 161 TRP A N 1
ATOM 1206 C CA . TRP A 1 182 ? -23.82409 -33.96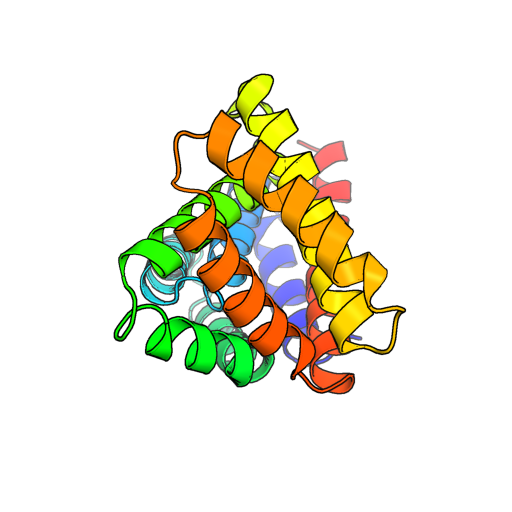938 -4.57668 1.000 37.14559 161 TRP A CA 1
ATOM 1207 C C . TRP A 1 182 ? -22.85905 -35.13239 -4.75994 1.000 37.81312 161 TRP A C 1
ATOM 1208 O O . TRP A 1 182 ? -22.05028 -35.43024 -3.86808 1.000 36.05356 161 TRP A O 1
ATOM 1219 N N . ARG A 1 183 ? -22.94686 -35.81984 -5.90363 1.000 33.88097 162 ARG A N 1
ATOM 1220 C CA . ARG A 1 183 ? -21.97810 -36.86169 -6.22413 1.000 29.37021 162 ARG A CA 1
ATOM 1221 C C . ARG A 1 183 ? -20.56859 -36.34335 -6.00574 1.000 29.81242 162 ARG A C 1
ATOM 1222 O O . ARG A 1 183 ? -19.76275 -36.96094 -5.29902 1.000 32.83792 162 ARG A O 1
ATOM 1230 N N . GLY A 1 184 ? -20.26507 -35.18176 -6.58586 1.000 35.16787 163 GLY A N 1
ATOM 1231 C CA . GLY A 1 184 ? -18.92064 -34.65366 -6.48154 1.000 31.21323 163 GLY A CA 1
ATOM 1232 C C . GLY A 1 184 ? -18.53740 -34.32765 -5.04914 1.000 34.49483 163 GLY A C 1
ATOM 1233 O O . GLY A 1 184 ? -17.40858 -34.59276 -4.62749 1.000 36.85613 163 GLY A O 1
ATOM 1234 N N . ALA A 1 185 ? -19.46837 -33.72778 -4.28735 1.000 35.81017 164 ALA A N 1
ATOM 1235 C CA . ALA A 1 185 ? -19.16171 -33.31615 -2.92025 1.000 30.18104 164 ALA A CA 1
ATOM 1236 C C . ALA A 1 185 ? -18.88402 -34.51835 -2.04387 1.000 31.63441 164 ALA A C 1
ATOM 1237 O O . ALA A 1 185 ? -17.92891 -34.50756 -1.25818 1.000 35.21277 164 ALA A O 1
ATOM 1239 N N . VAL A 1 186 ? -19.69144 -35.57504 -2.17581 1.000 30.05215 165 VAL A N 1
ATOM 1240 C CA . VAL A 1 186 ? -19.49723 -36.74832 -1.33094 1.000 29.58441 165 VAL A CA 1
ATOM 1241 C C . VAL A 1 186 ? -18.18671 -37.44466 -1.66328 1.000 32.17164 165 VAL A C 1
ATOM 1242 O O . VAL A 1 186 ? -17.43149 -37.81622 -0.76072 1.000 30.72510 165 VAL A O 1
ATOM 1246 N N . VAL A 1 187 ? -17.85974 -37.58734 -2.95717 1.000 31.65163 166 VAL A N 1
ATOM 1247 C CA . VAL A 1 187 ? -16.60169 -38.23645 -3.34114 1.000 28.97569 166 VAL A CA 1
ATOM 1248 C C . VAL A 1 187 ? -15.40917 -37.40642 -2.87634 1.000 28.76672 166 VAL A C 1
ATOM 1249 O O . VAL A 1 187 ? -14.44815 -37.93722 -2.30368 1.000 33.13080 166 VAL A O 1
ATOM 1253 N N . HIS A 1 188 ? -15.45624 -36.09354 -3.10997 1.000 35.40321 167 HIS A N 1
ATOM 1254 C CA . HIS A 1 188 ? -14.34990 -35.22634 -2.72561 1.000 36.01281 167 HIS A CA 1
ATOM 1255 C C . HIS A 1 188 ? -14.12349 -35.26556 -1.21577 1.000 30.38176 167 HIS A C 1
ATOM 1256 O O . HIS A 1 188 ? -12.99052 -35.46151 -0.75791 1.000 25.33134 167 HIS A O 1
ATOM 1263 N N . VAL A 1 189 ? -15.19920 -35.11195 -0.42413 1.000 33.26589 168 VAL A N 1
ATOM 1264 C CA . VAL A 1 189 ? -15.06510 -35.17079 1.03140 1.000 33.86198 168 VAL A CA 1
ATOM 1265 C C . VAL A 1 189 ? -14.55213 -36.53575 1.46536 1.000 28.57604 168 VAL A C 1
ATOM 1266 O O . VAL A 1 189 ? -13.70233 -36.62869 2.35059 1.000 31.56267 168 VAL A O 1
ATOM 1270 N N . ALA A 1 190 ? -15.06846 -37.61801 0.87663 1.000 32.50292 169 ALA A N 1
ATOM 1271 C CA . ALA A 1 190 ? -14.56934 -38.93988 1.24912 1.000 30.17710 169 ALA A CA 1
ATOM 1272 C C . ALA A 1 190 ? -13.06604 -39.04321 1.02773 1.000 29.75619 169 ALA A C 1
ATOM 1273 O O . ALA A 1 190 ? -12.34756 -39.63126 1.84553 1.000 32.56400 169 ALA A O 1
ATOM 1275 N N . GLY A 1 191 ? -12.55815 -38.46633 -0.05921 1.000 32.19527 170 GLY A N 1
ATOM 1276 C CA . GLY A 1 191 ? -11.11818 -38.47879 -0.26058 1.000 29.45178 170 GLY A CA 1
ATOM 1277 C C . GLY A 1 191 ? -10.38810 -37.68572 0.81100 1.000 32.84826 170 GLY A C 1
ATOM 1278 O O . GLY A 1 191 ? -9.29288 -38.05818 1.23266 1.000 41.48115 170 GLY A O 1
ATOM 1279 N N . SER A 1 192 ? -10.98986 -36.60165 1.28316 1.000 33.04127 171 SER A N 1
ATOM 1280 C CA . SER A 1 192 ? -10.33610 -35.80313 2.31168 1.000 35.98134 171 SER A CA 1
ATOM 1281 C C . SER A 1 192 ? -10.37979 -36.50842 3.66745 1.000 41.09212 171 SER A C 1
ATOM 1282 O O . SER A 1 192 ? -9.37719 -36.55231 4.39133 1.000 37.57847 171 SER A O 1
ATOM 1285 N N . VAL A 1 193 ? -11.52885 -37.08699 4.01745 1.000 35.78937 172 VAL A N 1
ATOM 1286 C CA . VAL A 1 193 ? -11.65886 -37.76778 5.29779 1.000 40.92276 172 VAL A CA 1
ATOM 1287 C C . VAL A 1 193 ? -10.71778 -38.95914 5.37922 1.000 43.19025 172 VAL A C 1
ATOM 1288 O O . VAL A 1 193 ? -10.33287 -39.37189 6.47400 1.000 34.05585 172 VAL A O 1
ATOM 1292 N N . ALA A 1 194 ? -10.31407 -39.51640 4.23872 1.000 33.41288 173 ALA A N 1
ATOM 1293 C CA . ALA A 1 194 ? -9.45486 -40.69377 4.26324 1.000 45.55054 173 ALA A CA 1
ATOM 1294 C C . ALA A 1 194 ? -7.99883 -40.36563 4.53456 1.000 43.63578 173 ALA A C 1
ATOM 1295 O O . ALA A 1 194 ? -7.19607 -41.29578 4.62713 1.000 34.77598 173 ALA A O 1
ATOM 1297 N N . ARG A 1 195 ? -7.64485 -39.08630 4.66209 1.000 41.24997 174 ARG A N 1
ATOM 1298 C CA . ARG A 1 195 ? -6.30558 -38.72604 5.10807 1.000 47.01391 174 ARG A CA 1
ATOM 1299 C C . ARG A 1 195 ? -6.07898 -39.21130 6.53530 1.000 42.58498 174 ARG A C 1
ATOM 1300 O O . ARG A 1 195 ? -6.99925 -39.23774 7.35507 1.000 45.32569 174 ARG A O 1
ATOM 1308 N N . THR A 1 196 ? -4.84697 -39.61670 6.82673 1.000 47.09767 175 THR A N 1
ATOM 1309 C CA . THR A 1 196 ? -4.50811 -39.95591 8.18661 1.000 42.25941 175 THR A CA 1
ATOM 1310 C C . THR A 1 196 ? -4.55218 -38.69505 9.04273 1.000 52.04866 175 THR A C 1
ATOM 1311 O O . THR A 1 196 ? -4.50908 -37.57400 8.52207 1.000 45.77291 175 THR A O 1
ATOM 1315 N N . PRO A 1 197 ? -4.68441 -38.84898 10.36142 1.000 52.50399 176 PRO A N 1
ATOM 1316 C CA . PRO A 1 197 ? -4.63345 -37.66071 11.23167 1.000 54.32261 176 PRO A CA 1
ATOM 1317 C C . PRO A 1 197 ? -3.28817 -36.96519 11.19823 1.000 45.40821 176 PRO A C 1
ATOM 1318 O O . PRO A 1 197 ? -3.23491 -35.74007 11.34622 1.000 48.60250 176 PRO A O 1
ATOM 1322 N N . GLU A 1 198 ? -2.20119 -37.70963 10.98404 1.000 41.28936 177 GLU A N 1
ATOM 1323 C CA . GLU A 1 198 ? -0.89595 -37.08281 10.80752 1.000 44.48874 177 GLU A CA 1
ATOM 1324 C C . GLU A 1 198 ? -0.88903 -36.18641 9.57270 1.000 45.13837 177 GLU A C 1
ATOM 1325 O O . GLU A 1 198 ? -0.42204 -35.04494 9.63369 1.000 38.01401 177 GLU A O 1
ATOM 1331 N N . GLN A 1 199 ? -1.44218 -36.66611 8.45364 1.000 36.49784 178 GLN A N 1
ATOM 1332 C CA . GLN A 1 199 ? -1.52266 -35.82241 7.25926 1.000 41.06937 178 GLN A CA 1
ATOM 1333 C C . GLN A 1 199 ? -2.39630 -34.59698 7.49715 1.000 39.25550 178 GLN A C 1
ATOM 1334 O O . GLN A 1 199 ? -2.02962 -33.48106 7.10494 1.000 39.40575 178 GLN A O 1
ATOM 1340 N N . ALA A 1 200 ? -3.56003 -34.78377 8.13165 1.000 41.47682 179 ALA A N 1
ATOM 1341 C CA . ALA A 1 200 ? -4.44047 -33.65699 8.43259 1.000 40.66827 179 ALA A CA 1
ATOM 1342 C C . ALA A 1 200 ? -3.77005 -32.65074 9.36640 1.000 43.22602 179 ALA A C 1
ATOM 1343 O O . ALA A 1 200 ? -3.92189 -31.43184 9.20090 1.000 36.80413 179 ALA A O 1
ATOM 1345 N N . ALA A 1 201 ? -3.04527 -33.14475 10.37066 1.000 40.84196 180 ALA A N 1
ATOM 1346 C CA . ALA A 1 201 ? -2.32304 -32.25484 11.27430 1.000 39.29058 180 ALA A CA 1
ATOM 1347 C C . ALA A 1 201 ? -1.27176 -31.44505 10.52233 1.000 47.40175 180 ALA A C 1
ATOM 1348 O O . ALA A 1 201 ? -1.13505 -30.23073 10.74308 1.000 42.11938 180 ALA A O 1
ATOM 1350 N N . ALA A 1 202 ? -0.52093 -32.10601 9.62603 1.000 37.16186 181 ALA A N 1
ATOM 1351 C CA . ALA A 1 202 ? 0.48957 -31.41300 8.82936 1.000 41.76863 181 ALA A CA 1
ATOM 1352 C C . ALA A 1 202 ? -0.13863 -30.33371 7.96247 1.000 39.19763 181 ALA A C 1
ATOM 1353 O O . ALA A 1 202 ? 0.37974 -29.21491 7.87775 1.000 41.52967 181 ALA A O 1
ATOM 1355 N N . LEU A 1 203 ? -1.26240 -30.64866 7.31902 1.000 34.20374 182 LEU A N 1
ATOM 1356 C CA . LEU A 1 203 ? -1.95492 -29.66639 6.49048 1.000 43.24895 182 LEU A CA 1
ATOM 1357 C C . LEU A 1 203 ? -2.48086 -28.50841 7.32587 1.000 45.70578 182 LEU A C 1
ATOM 1358 O O . LEU A 1 203 ? -2.35121 -27.34247 6.92129 1.000 36.74353 182 LEU A O 1
ATOM 1363 N N . ALA A 1 204 ? -3.04478 -28.80577 8.51136 1.000 38.40032 183 ALA A N 1
ATOM 1364 C CA . ALA A 1 204 ? -3.51865 -27.74668 9.39605 1.000 41.58631 183 ALA A CA 1
ATOM 1365 C C . ALA A 1 204 ? -2.37100 -26.86413 9.86972 1.000 40.29515 183 ALA A C 1
ATOM 1366 O O . ALA A 1 204 ? -2.53631 -25.64997 10.02323 1.000 46.07332 183 ALA A O 1
ATOM 1368 N N . ALA A 1 205 ? -1.19885 -27.45664 10.09964 1.000 43.33387 184 ALA A N 1
ATOM 1369 C CA . ALA A 1 205 ? -0.03585 -26.67603 10.50558 1.000 42.89394 184 ALA A CA 1
ATOM 1370 C C . ALA A 1 205 ? 0.43154 -25.74240 9.38827 1.000 44.18883 184 ALA A C 1
ATOM 1371 O O . ALA A 1 205 ? 0.76049 -24.57581 9.64010 1.000 45.81656 184 ALA A O 1
ATOM 1373 N N . LEU A 1 206 ? 0.50243 -26.24403 8.15292 1.000 45.19785 185 LEU A N 1
ATOM 1374 C CA . LEU A 1 206 ? 0.82654 -25.37576 7.01852 1.000 40.80929 185 LEU A CA 1
ATOM 1375 C C . LEU A 1 206 ? -0.21185 -24.27693 6.86065 1.000 44.52402 185 LEU A C 1
ATOM 1376 O O . LEU A 1 206 ? 0.12886 -23.11078 6.61618 1.000 42.26915 185 LEU A O 1
ATOM 1381 N N . ASP A 1 207 ? -1.48729 -24.63764 6.99880 1.000 46.85524 186 ASP A N 1
ATOM 1382 C CA . ASP A 1 207 ? -2.56993 -23.66518 6.90523 1.000 50.27158 186 ASP A CA 1
ATOM 1383 C C . ASP A 1 207 ? -2.42182 -22.57258 7.95338 1.000 49.95967 186 ASP A C 1
ATOM 1384 O O . ASP A 1 207 ? -2.54895 -21.38168 7.65097 1.000 48.42121 186 ASP A O 1
ATOM 1389 N N . ARG A 1 208 ? -2.16384 -22.96454 9.20148 1.000 50.48589 187 ARG A N 1
ATOM 1390 C CA . ARG A 1 208 ? -1.99082 -21.98419 10.26419 1.000 53.43715 187 ARG A CA 1
ATOM 1391 C C . ARG A 1 208 ? -0.78940 -21.09486 9.99212 1.000 52.59325 187 ARG A C 1
ATOM 1392 O O . ARG A 1 208 ? -0.83195 -19.89110 10.26298 1.000 57.30740 187 ARG A O 1
ATOM 1400 N N . THR A 1 209 ? 0.29035 -21.67012 9.44694 1.000 53.91119 188 THR A N 1
ATOM 1401 C CA . THR A 1 209 ? 1.47457 -20.87956 9.11754 1.000 46.61078 188 THR A CA 1
ATOM 1402 C C . THR A 1 209 ? 1.13240 -19.76229 8.14508 1.000 47.70772 188 THR A C 1
ATOM 1403 O O . THR A 1 209 ? 1.58305 -18.62336 8.31028 1.000 52.85827 188 THR A O 1
ATOM 1407 N N . PHE A 1 210 ? 0.32458 -20.06539 7.13040 1.000 51.03305 189 PHE A N 1
ATOM 1408 C CA . PHE A 1 210 ? -0.02974 -19.05407 6.14431 1.000 43.37392 189 PHE A CA 1
ATOM 1409 C C . PHE A 1 210 ? -0.97668 -18.01457 6.71912 1.000 59.68727 189 PHE A C 1
ATOM 1410 O O . PHE A 1 210 ? -0.72383 -16.80909 6.60900 1.000 60.06728 189 PHE A O 1
ATOM 1418 N N . GLU A 1 211 ? -2.07610 -18.45926 7.33602 1.000 60.33942 190 GLU A N 1
ATOM 1419 C CA . GLU A 1 211 ? -3.06745 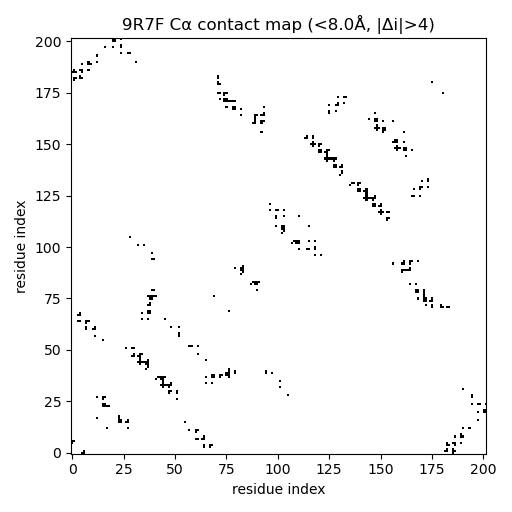-17.51656 7.84580 1.000 62.13370 190 GLU A CA 1
ATOM 1420 C C . GLU A 1 211 ? -2.44009 -16.50846 8.79357 1.000 62.21544 190 GLU A C 1
ATOM 1421 O O . GLU A 1 211 ? -2.85240 -15.34493 8.82690 1.000 70.20534 190 GLU A O 1
ATOM 1427 N N . GLU A 1 212 ? -1.40632 -16.91567 9.52360 1.000 63.25407 191 GLU A N 1
ATOM 1428 C CA . GLU A 1 212 ? -0.82170 -16.05351 10.53894 1.000 62.93242 191 GLU A CA 1
ATOM 1429 C C . GLU A 1 212 ? 0.21913 -15.10616 9.95032 1.000 72.16843 191 GLU A C 1
ATOM 1430 O O . GLU A 1 212 ? 0.22005 -13.91081 10.26246 1.000 79.59626 191 GLU A O 1
ATOM 1436 N N . ALA A 1 213 ? 1.11346 -15.60949 9.09624 1.000 65.19563 192 ALA A N 1
ATOM 1437 C CA . ALA A 1 213 ? 2.05665 -14.71086 8.44063 1.000 61.13310 192 ALA A CA 1
ATOM 1438 C C . ALA A 1 213 ? 1.32979 -13.69464 7.57242 1.000 66.09793 192 ALA A C 1
ATOM 1439 O O . ALA A 1 213 ? 1.78314 -12.55244 7.44071 1.000 72.21466 192 ALA A O 1
ATOM 1441 N N . LEU A 1 214 ? 0.19899 -14.08616 6.98104 1.000 65.73647 193 LEU A N 1
ATOM 1442 C CA . LEU A 1 214 ? -0.61952 -13.13680 6.23860 1.000 68.62476 193 LEU A CA 1
ATOM 1443 C C . LEU A 1 214 ? -1.36301 -12.18044 7.16112 1.000 78.42413 193 LEU A C 1
ATOM 1444 O O . LEU A 1 214 ? -1.75970 -11.09545 6.72043 1.000 83.86421 193 LEU A O 1
ATOM 1449 N N . ALA A 1 215 ? -1.57474 -12.55920 8.42341 1.000 78.16372 194 ALA A N 1
ATOM 1450 C CA . ALA A 1 215 ? -2.11534 -11.60849 9.39069 1.000 79.94530 194 ALA A CA 1
ATOM 1451 C C . ALA A 1 215 ? -1.11295 -10.49606 9.67386 1.000 91.33072 194 ALA A C 1
ATOM 1452 O O . ALA A 1 215 ? -1.44536 -9.30876 9.57637 1.000 108.99961 194 ALA A O 1
ATOM 1454 N N . ALA A 1 216 ? 0.12638 -10.86373 10.01859 1.000 84.38972 195 ALA A N 1
ATOM 1455 C CA . ALA A 1 216 ? 1.14102 -9.86202 10.33428 1.000 85.43531 195 ALA A CA 1
ATOM 1456 C C . ALA A 1 216 ? 1.39874 -8.94026 9.15045 1.000 91.01650 195 ALA A C 1
ATOM 1457 O O . ALA A 1 216 ? 1.56117 -7.72668 9.32331 1.000 93.48189 195 ALA A O 1
ATOM 1459 N N . ALA A 1 217 ? 1.43684 -9.49805 7.93949 1.000 87.64973 196 ALA A N 1
ATOM 1460 C CA . ALA A 1 217 ? 1.61108 -8.69181 6.73984 1.000 95.99379 196 ALA A CA 1
ATOM 1461 C C . ALA A 1 217 ? 0.36247 -7.90242 6.37738 1.000 102.37633 196 ALA A C 1
ATOM 1462 O O . ALA A 1 217 ? 0.42256 -7.07574 5.46047 1.000 113.77523 196 ALA A O 1
ATOM 1464 N N . GLU A 1 218 ? -0.76025 -8.13901 7.05690 1.000 95.34424 197 GLU A N 1
ATOM 1465 C CA . GLU A 1 218 ? -1.93509 -7.29286 6.90191 1.000 102.44039 197 GLU A CA 1
ATOM 1466 C C . GLU A 1 21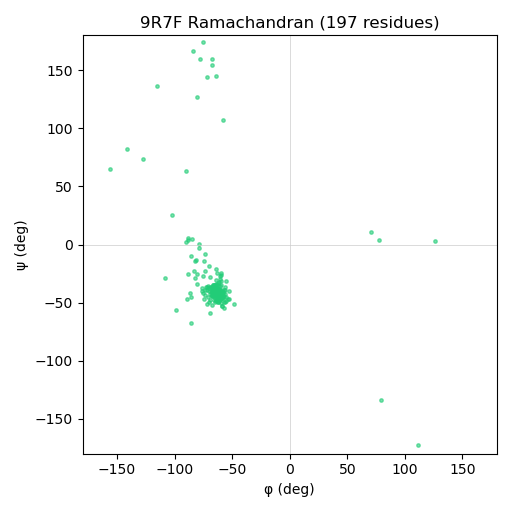8 ? -1.90004 -6.07826 7.81873 1.000 107.54031 197 GLU A C 1
ATOM 1467 O O . GLU A 1 218 ? -2.73901 -5.18242 7.67144 1.000 111.29504 197 GLU A O 1
ATOM 1473 N N . ALA A 1 219 ? -0.95533 -6.03326 8.75911 1.000 106.74897 198 ALA A N 1
ATOM 1474 C CA . ALA A 1 219 ? -0.73682 -4.85935 9.59075 1.000 106.15604 198 ALA A CA 1
ATOM 1475 C C . ALA A 1 219 ? 0.23842 -3.87011 8.96739 1.000 118.21464 198 ALA A C 1
ATOM 1476 O O . ALA A 1 219 ? 0.16910 -2.67420 9.27542 1.000 126.24182 198 ALA A O 1
ATOM 1478 N N . ARG A 1 220 ? 1.14194 -4.33780 8.10338 1.000 114.30544 199 ARG A N 1
ATOM 1479 C CA . ARG A 1 220 ? 2.06626 -3.44867 7.38643 1.000 125.53103 199 ARG A CA 1
ATOM 1480 C C . ARG A 1 220 ? 1.39364 -2.92059 6.12293 1.000 134.51004 199 ARG A C 1
ATOM 1481 O O . ARG A 1 220 ? 1.10496 -1.72498 6.01654 1.000 138.64308 199 ARG A O 1
ATOM 1489 N N . LEU A 1 221 ? 1.14554 -3.81231 5.16180 1.000 136.31951 200 LEU A N 1
ATOM 1490 C CA . LEU A 1 221 ? 0.52256 -3.48359 3.87653 1.000 137.45926 200 LEU A CA 1
ATOM 1491 C C . LEU A 1 221 ? 1.28140 -2.39149 3.12397 1.000 143.40276 200 LEU A C 1
ATOM 1492 O O . LEU A 1 221 ? 2.4931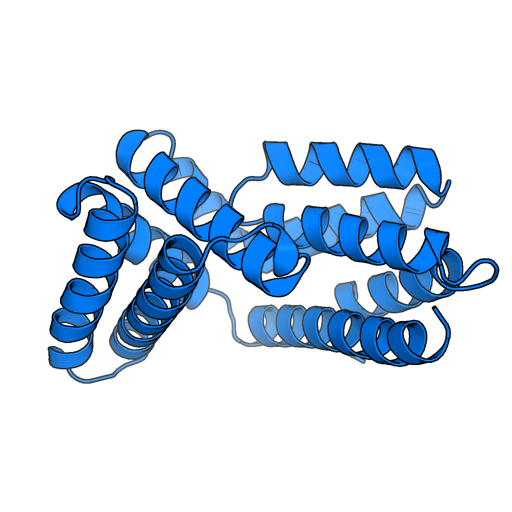1 -2.23717 3.28814 1.000 144.87317 200 LEU A O 1
#

B-factor: mean 52.32, std 18.98, range [25.06, 144.87]

Secondary structure (DSSP, 8-state):
---HHHHHHHHHHHHHHSS-TTHHHHHHHHHHHHHHHHHH-HHHHHHHHHHHHHHH--HHHHHHHHHHHHHHTHHHHHHHHHHHHH-HHHHHHHHHHHHHHHHHHH-GGGS-HHHHHHHHHHHHHHHHHHHHHTT--HHHHHHHHHHHHHHHHHHT--HHHHHHHHHHHHHHHHTS-HHHHHHHHHHHHHHHHHHHHHHHH-

Nearest PDB structures (foldseek):
  7aal-assembly1_B  TM=1.852E-01  e=8.089E+00  Homo sapiens

Sequence (202 aa):
SGGAGAALGRRLLGAILGGDPREGLALAKRLYEGLWMLGVDPERGEAILAEVRAATGLDAEIDALAAVMRALNATIIAADEELRRAADPAAYAAVLTFADLVLTSKLYPEKVSPEEKKAAELFLKGEELIAEYLRGGPESYLTKGKEYVAEAAKILGLDPAQAWRGAVVHVAGSVARTPEQAAALAALDRTFEEALAAAEARL

Foldseek 3Di:
DQPLLQVLLVVVLCQLCPDDLPNSLVLLLLLVVLLLCCLLPVVSSVVSLVVSCVVRVPVVSSVVNSVVSCVLNVLSNVLNVVCCVVPVLLSVLVVVLSVLLSCCVRPVVVDDPLSNQLNVLLVQLLVLLLVVVVPDDPVSNVSSLVSQCVSCVSVVRHSVSPSVNSNSNSVSVSPGDVSSVSSVVSSVVSSVVSSVVSVVVD

Radius of gyration: 17.21 Å; Cα contacts (8 Å, |Δi|>4): 253; chains: 1; bounding box: 44×38×30 Å